Protein AF-A0A8F1MA52-F1 (afdb_monomer_lite)

Radius of gyration: 16.8 Å; chains: 1; bounding box: 42×36×55 Å

Structure (mmCIF, N/CA/C/O backbone):
data_AF-A0A8F1MA52-F1
#
_entry.id   AF-A0A8F1MA52-F1
#
loop_
_atom_site.group_PDB
_atom_site.id
_atom_site.type_symbol
_atom_site.label_atom_id
_atom_site.label_alt_id
_atom_site.label_comp_id
_atom_site.label_asym_id
_atom_site.label_entity_id
_atom_site.label_seq_id
_atom_site.pdbx_PDB_ins_code
_atom_site.Cartn_x
_atom_site.Cartn_y
_atom_site.Cartn_z
_atom_site.occupancy
_atom_site.B_iso_or_equiv
_atom_site.auth_seq_id
_atom_site.auth_comp_id
_atom_site.auth_asym_id
_atom_site.auth_atom_id
_atom_site.pdbx_PDB_model_num
ATOM 1 N N . MET A 1 1 ? -10.846 17.849 27.309 1.00 40.59 1 MET A N 1
ATOM 2 C CA . MET A 1 1 ? -10.541 17.472 25.912 1.00 40.59 1 MET A CA 1
ATOM 3 C C . MET A 1 1 ? -9.053 17.179 25.695 1.00 40.59 1 MET A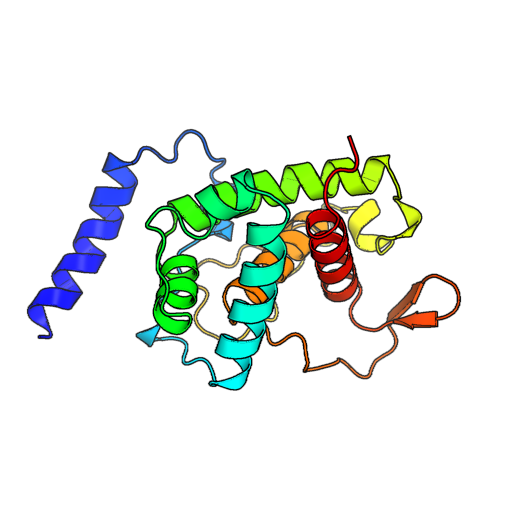 C 1
ATOM 5 O O . MET A 1 1 ? -8.747 16.045 25.373 1.00 40.59 1 MET A O 1
ATOM 9 N N . LYS A 1 2 ? -8.113 18.089 26.017 1.00 30.27 2 LYS A N 1
ATOM 10 C CA . LYS A 1 2 ? -6.650 17.815 25.962 1.00 30.27 2 LYS A CA 1
ATOM 11 C C . LYS A 1 2 ? -6.154 16.627 26.818 1.00 30.27 2 LYS A C 1
ATOM 13 O O . LYS A 1 2 ? -5.196 15.970 26.439 1.00 30.27 2 LYS A O 1
ATOM 18 N N . LEU A 1 3 ? -6.819 16.324 27.939 1.00 27.45 3 LEU A N 1
ATOM 19 C CA . LEU A 1 3 ? -6.482 15.183 28.813 1.00 27.45 3 LEU A CA 1
ATOM 20 C C . LEU A 1 3 ? -6.916 13.806 28.267 1.00 27.45 3 LEU A C 1
ATOM 22 O O . LEU A 1 3 ? -6.363 12.799 28.690 1.00 27.45 3 LEU A O 1
ATOM 26 N N . LEU A 1 4 ? -7.874 13.749 27.333 1.00 37.22 4 LEU A N 1
ATOM 27 C CA . LEU A 1 4 ? -8.295 12.492 26.691 1.00 37.22 4 LEU A CA 1
ATOM 28 C C . LEU A 1 4 ? -7.322 12.071 25.576 1.00 37.22 4 LEU A C 1
ATOM 30 O O . LEU A 1 4 ? -7.078 10.886 25.395 1.00 37.22 4 LEU A O 1
ATOM 34 N N . ILE A 1 5 ? -6.708 13.044 24.895 1.00 39.84 5 ILE A N 1
ATOM 35 C CA . ILE A 1 5 ? -5.794 12.832 23.760 1.00 39.84 5 ILE A CA 1
ATOM 36 C C . ILE A 1 5 ? -4.408 12.363 24.235 1.00 39.84 5 ILE A C 1
ATOM 38 O O . ILE A 1 5 ? -3.855 11.415 23.685 1.00 39.84 5 ILE A O 1
ATOM 42 N N . ALA A 1 6 ? -3.878 12.942 25.320 1.00 38.31 6 ALA A N 1
ATOM 43 C CA . ALA A 1 6 ? -2.610 12.497 25.914 1.00 38.31 6 ALA A CA 1
ATOM 44 C C . ALA A 1 6 ? -2.664 11.036 26.406 1.00 38.31 6 ALA A C 1
ATOM 46 O O . ALA A 1 6 ? -1.675 10.310 26.321 1.00 38.31 6 ALA A O 1
ATOM 47 N N . ASN A 1 7 ? -3.840 10.584 26.858 1.00 43.12 7 ASN A N 1
ATOM 48 C CA . ASN A 1 7 ? -4.045 9.208 27.301 1.00 43.12 7 ASN A CA 1
ATOM 49 C C . ASN A 1 7 ? -4.134 8.196 26.149 1.00 43.12 7 ASN A C 1
ATOM 51 O O . ASN A 1 7 ? -3.854 7.033 26.416 1.00 43.12 7 ASN A O 1
ATOM 55 N N . ARG A 1 8 ? -4.464 8.604 24.907 1.00 42.69 8 ARG A N 1
ATOM 56 C CA . ARG A 1 8 ? -4.582 7.717 23.723 1.00 42.69 8 ARG A CA 1
ATOM 57 C C . ARG A 1 8 ? -3.220 7.375 23.088 1.00 42.69 8 ARG A C 1
ATOM 59 O O . ARG A 1 8 ? -3.030 6.288 22.563 1.00 42.69 8 ARG A O 1
ATOM 66 N N . TRP A 1 9 ? -2.238 8.273 23.207 1.00 45.03 9 TRP A N 1
ATOM 67 C CA . TRP A 1 9 ? -0.869 8.051 22.712 1.00 45.03 9 TRP A CA 1
ATOM 68 C C . TRP A 1 9 ? 0.042 7.369 23.741 1.00 45.03 9 TRP A C 1
ATOM 70 O O . TRP A 1 9 ? 0.833 6.505 23.375 1.00 45.03 9 TRP A O 1
ATOM 80 N N . ALA A 1 10 ? -0.130 7.656 25.039 1.00 46.75 10 ALA A N 1
ATOM 81 C CA . ALA A 1 10 ? 0.499 6.871 26.108 1.00 46.75 10 ALA A CA 1
ATOM 82 C C . ALA A 1 10 ? -0.013 5.415 26.138 1.00 46.75 10 ALA A C 1
ATOM 84 O O . ALA A 1 10 ? 0.707 4.508 26.551 1.00 46.75 10 ALA A O 1
ATOM 85 N N . THR A 1 11 ? -1.235 5.176 25.644 1.00 51.81 11 THR A N 1
ATOM 86 C CA . THR A 1 11 ? -1.744 3.823 25.391 1.00 51.81 11 THR A CA 1
ATOM 87 C C . THR A 1 11 ? -1.222 3.220 24.100 1.00 51.81 11 THR A C 1
ATOM 89 O O . THR A 1 11 ? -1.294 2.013 23.999 1.00 51.81 11 THR A O 1
ATOM 92 N N . LEU A 1 12 ? -0.641 3.960 23.152 1.00 47.47 12 LEU A N 1
ATOM 93 C CA . LEU A 1 12 ? -0.164 3.380 21.893 1.00 47.47 12 LEU A CA 1
ATOM 94 C C . LEU A 1 12 ? 1.148 2.598 22.082 1.00 47.47 12 LEU A C 1
ATOM 96 O O . LEU A 1 12 ? 1.271 1.496 21.565 1.00 47.47 12 LEU A O 1
ATOM 100 N N . GLU A 1 13 ? 2.085 3.083 22.906 1.00 50.62 13 GL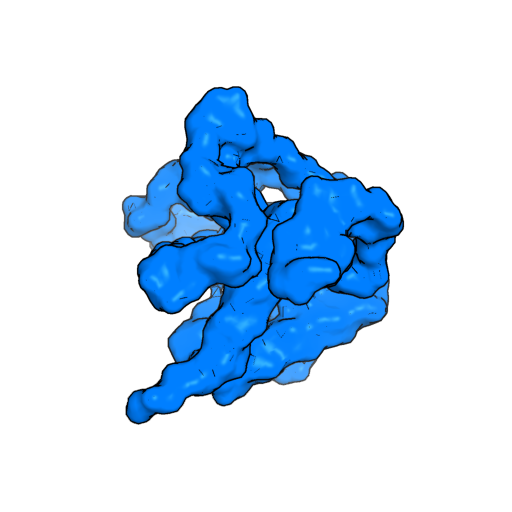U A N 1
ATOM 101 C CA . GLU A 1 13 ? 3.277 2.308 23.314 1.00 50.62 13 GLU A CA 1
ATOM 102 C C . GLU A 1 13 ? 2.915 1.080 24.170 1.00 50.62 13 GLU A C 1
ATOM 104 O O . GLU A 1 13 ? 3.545 0.024 24.073 1.00 50.62 13 GLU A O 1
ATOM 109 N N . GLN A 1 14 ? 1.889 1.210 25.016 1.00 47.75 14 GLN A N 1
ATOM 110 C CA . GLN A 1 14 ? 1.365 0.129 25.850 1.00 47.75 14 GLN A CA 1
ATOM 111 C C . GLN A 1 14 ? 0.584 -0.899 24.999 1.00 47.75 14 GLN A C 1
ATOM 113 O O . GLN A 1 14 ? 0.795 -2.097 25.134 1.00 47.75 14 GLN A O 1
ATOM 118 N N . TRP A 1 15 ? -0.214 -0.441 24.035 1.00 54.69 15 TRP A N 1
ATOM 119 C CA . TRP A 1 15 ? -0.964 -1.240 23.063 1.00 54.69 15 TRP A CA 1
ATOM 120 C C . TRP A 1 15 ? -0.026 -1.945 22.083 1.00 54.69 15 TRP A C 1
ATOM 122 O O . TRP A 1 15 ? -0.228 -3.115 21.790 1.00 54.69 15 TRP A O 1
ATOM 132 N N . GLN A 1 16 ? 1.058 -1.301 21.639 1.00 53.53 16 GLN A N 1
ATOM 133 C CA . GLN A 1 16 ? 2.119 -1.937 20.847 1.00 53.53 16 GLN A CA 1
ATOM 134 C C . GLN A 1 16 ? 2.833 -3.055 21.622 1.00 53.53 16 GLN A C 1
ATOM 136 O O . GLN A 1 16 ? 3.257 -4.042 21.019 1.00 53.53 16 GLN A O 1
ATOM 141 N N . LYS A 1 17 ? 2.954 -2.924 22.953 1.00 52.56 17 LYS A N 1
ATOM 142 C CA . LYS A 1 17 ? 3.431 -4.000 23.840 1.00 52.56 17 LYS A CA 1
ATOM 143 C C . LYS A 1 17 ? 2.387 -5.104 24.048 1.00 52.56 17 LYS A C 1
ATOM 145 O O . LYS A 1 17 ? 2.779 -6.254 24.219 1.00 52.56 17 LYS A O 1
ATOM 150 N N . GLU A 1 18 ? 1.098 -4.768 24.045 1.00 51.31 18 GLU A N 1
ATOM 151 C CA . GLU A 1 18 ? -0.021 -5.683 24.329 1.00 51.31 18 GLU A CA 1
ATOM 152 C C . GLU A 1 18 ? -0.544 -6.439 23.089 1.00 51.31 18 GLU A C 1
ATOM 154 O O . GLU A 1 18 ? -1.030 -7.556 23.235 1.00 51.31 18 GLU A O 1
ATOM 159 N N . ASN A 1 19 ? -0.386 -5.897 21.874 1.00 56.81 19 ASN A N 1
ATOM 160 C CA . ASN A 1 19 ? -0.849 -6.496 20.605 1.00 56.81 19 ASN A CA 1
ATOM 161 C C . ASN A 1 19 ? 0.245 -7.266 19.849 1.00 56.81 19 ASN A C 1
ATOM 163 O O . ASN A 1 19 ? 0.077 -7.593 18.679 1.00 56.81 19 ASN A O 1
ATOM 167 N N . ASP A 1 20 ? 1.368 -7.523 20.522 1.00 56.94 20 ASP A N 1
ATOM 168 C CA . ASP A 1 20 ? 2.492 -8.357 20.095 1.00 56.94 20 ASP A CA 1
ATOM 169 C C . ASP A 1 20 ? 2.767 -8.366 18.578 1.00 56.94 20 ASP A C 1
ATOM 171 O O . ASP A 1 20 ? 2.655 -9.392 17.912 1.00 56.94 20 ASP A O 1
ATOM 175 N N . LEU A 1 21 ? 3.224 -7.233 18.027 1.00 66.12 21 LEU A N 1
ATOM 176 C CA . LEU A 1 21 ? 3.666 -7.131 16.625 1.00 66.12 21 LEU A CA 1
ATOM 177 C C . LEU A 1 21 ? 4.928 -7.977 16.315 1.00 66.12 21 LEU A C 1
ATOM 179 O O . LEU A 1 21 ? 5.606 -7.728 15.320 1.00 66.12 21 LEU A O 1
ATOM 183 N N . LYS A 1 22 ? 5.297 -8.944 17.167 1.00 65.31 22 LYS A N 1
ATOM 184 C CA . LYS A 1 22 ? 6.411 -9.881 16.951 1.00 65.31 22 LYS A CA 1
ATOM 185 C C . LYS A 1 22 ? 6.249 -10.714 15.685 1.00 65.31 22 LYS A C 1
ATOM 187 O O . LYS A 1 22 ? 7.261 -11.196 15.183 1.00 65.31 22 LYS A O 1
ATOM 192 N N . GLU A 1 23 ? 5.024 -10.882 15.183 1.00 73.38 23 GLU A N 1
ATOM 193 C CA . GLU A 1 23 ? 4.795 -11.538 13.892 1.00 73.38 23 GLU A CA 1
ATOM 194 C C . GLU A 1 23 ? 5.371 -10.726 12.720 1.00 73.38 23 GLU A C 1
ATOM 196 O O . GLU A 1 23 ? 5.891 -11.309 11.772 1.00 73.38 23 GLU A O 1
ATOM 201 N N . PHE A 1 24 ? 5.405 -9.393 12.836 1.00 80.19 24 PHE A N 1
ATOM 202 C CA . PHE A 1 24 ? 5.927 -8.503 11.804 1.00 80.19 24 PHE A CA 1
ATOM 203 C C . PHE A 1 24 ? 7.419 -8.225 11.986 1.00 80.19 24 PHE A C 1
ATOM 205 O O . PHE A 1 24 ? 7.919 -7.914 13.079 1.00 80.19 24 PHE A O 1
ATOM 212 N N . SER A 1 25 ? 8.143 -8.215 10.866 1.00 85.44 25 SER A N 1
ATOM 213 C CA . SER A 1 25 ? 9.544 -7.796 10.864 1.00 85.44 25 SER A CA 1
ATOM 214 C C . SER A 1 25 ? 9.698 -6.384 11.453 1.00 85.44 25 SER A C 1
ATOM 216 O O . SER A 1 25 ? 8.836 -5.521 11.282 1.00 85.44 25 SER A O 1
ATOM 218 N N . GLU A 1 26 ? 10.815 -6.110 12.138 1.00 84.06 26 GLU A N 1
ATOM 219 C CA . GLU A 1 26 ? 11.113 -4.754 12.640 1.00 84.06 26 GLU A CA 1
ATOM 220 C C . GLU A 1 26 ? 11.050 -3.709 11.519 1.00 84.06 26 GLU A C 1
ATOM 222 O O . GLU A 1 26 ? 10.590 -2.588 11.720 1.00 84.06 26 GLU A O 1
ATOM 227 N N . ARG A 1 27 ? 11.452 -4.114 10.314 1.00 85.69 27 ARG A N 1
ATOM 228 C CA . ARG A 1 27 ? 11.403 -3.282 9.120 1.00 85.69 27 ARG A CA 1
ATOM 229 C C . ARG A 1 27 ? 9.973 -2.919 8.724 1.00 85.69 27 ARG A C 1
ATOM 231 O O . ARG A 1 27 ? 9.713 -1.749 8.476 1.00 85.69 27 ARG A O 1
ATOM 238 N N . THR A 1 28 ? 9.054 -3.885 8.707 1.00 86.38 28 THR A N 1
ATOM 239 C CA . THR A 1 28 ? 7.628 -3.642 8.425 1.00 86.38 28 THR A CA 1
ATOM 240 C C . THR A 1 28 ? 7.041 -2.673 9.444 1.00 86.38 28 THR A C 1
ATOM 242 O O . THR A 1 28 ? 6.441 -1.676 9.056 1.00 86.38 28 THR A O 1
ATOM 245 N N . ARG A 1 29 ? 7.303 -2.912 10.735 1.00 85.50 29 ARG A N 1
ATOM 246 C CA . ARG A 1 29 ? 6.833 -2.053 11.833 1.00 85.50 29 ARG A CA 1
ATOM 247 C C . ARG A 1 29 ? 7.310 -0.608 11.682 1.00 85.50 29 ARG A C 1
ATOM 249 O O . ARG A 1 29 ? 6.527 0.316 11.826 1.00 85.50 29 ARG A O 1
ATOM 256 N N . LYS A 1 30 ? 8.580 -0.398 11.329 1.00 83.25 30 LYS A N 1
ATOM 257 C CA . LYS A 1 30 ? 9.115 0.953 11.089 1.00 83.25 30 LYS A CA 1
ATOM 258 C C . LYS A 1 30 ? 8.532 1.620 9.847 1.00 83.25 30 LYS A C 1
ATOM 260 O O . LYS A 1 30 ? 8.265 2.814 9.858 1.00 83.25 30 LYS A O 1
ATOM 265 N N . LEU A 1 31 ? 8.342 0.868 8.762 1.00 85.44 31 LEU A N 1
ATOM 266 C CA . LEU A 1 31 ? 7.754 1.416 7.536 1.00 85.44 31 LEU A CA 1
ATOM 267 C C . LEU A 1 31 ? 6.288 1.818 7.732 1.00 85.44 31 LEU A C 1
ATOM 269 O O . LEU A 1 31 ? 5.834 2.753 7.077 1.00 85.44 31 LEU A O 1
ATOM 273 N N . MET A 1 32 ? 5.570 1.111 8.606 1.00 88.38 32 MET A N 1
ATOM 274 C CA . MET A 1 32 ? 4.133 1.256 8.836 1.00 88.38 32 MET A CA 1
ATOM 275 C C . MET A 1 32 ? 3.784 2.029 10.108 1.00 88.38 32 MET A C 1
ATOM 277 O O . MET A 1 32 ? 2.638 1.947 10.553 1.00 88.38 32 MET A O 1
ATOM 281 N N . GLU A 1 33 ? 4.726 2.807 10.654 1.00 84.06 33 GLU A N 1
ATOM 282 C CA . GLU A 1 33 ? 4.449 3.687 11.790 1.00 84.06 33 GLU A CA 1
ATOM 283 C C . GLU A 1 33 ? 3.159 4.496 11.549 1.00 84.06 33 GLU A C 1
ATOM 285 O O . GLU A 1 33 ? 2.898 4.952 10.423 1.00 84.06 33 GLU A O 1
ATOM 290 N N . PRO A 1 34 ? 2.313 4.630 12.584 1.00 78.56 34 PRO A N 1
ATOM 291 C CA . PRO A 1 34 ? 1.039 5.309 12.452 1.00 78.56 34 PRO A CA 1
ATOM 292 C C . PRO A 1 34 ? 1.258 6.785 12.132 1.00 78.56 34 PRO A C 1
ATOM 294 O O . PRO A 1 34 ? 2.182 7.436 12.628 1.00 78.56 34 PRO A O 1
ATOM 297 N N . ILE A 1 35 ? 0.373 7.322 11.304 1.00 78.88 35 ILE A N 1
ATOM 298 C CA . ILE A 1 35 ? 0.347 8.737 10.961 1.00 78.88 35 ILE A CA 1
ATOM 299 C C . ILE A 1 35 ? -0.619 9.395 11.930 1.00 78.88 35 ILE A C 1
ATOM 301 O O . ILE A 1 35 ? -1.748 8.941 12.060 1.00 78.88 35 ILE A O 1
ATOM 305 N N . ASN A 1 36 ? -0.200 10.478 12.581 1.00 73.06 36 ASN A N 1
ATOM 306 C CA . ASN A 1 36 ? -1.120 11.286 13.372 1.00 73.06 36 ASN A CA 1
ATOM 307 C C . ASN A 1 36 ? -1.971 12.163 12.428 1.00 73.06 36 ASN A C 1
ATOM 309 O O . ASN A 1 36 ? -1.405 13.080 11.815 1.00 73.06 36 ASN A O 1
ATOM 313 N N . PRO A 1 37 ? -3.295 11.934 12.311 1.00 68.06 37 PRO A N 1
ATOM 314 C CA . PRO A 1 37 ? -4.162 12.700 11.420 1.00 68.06 37 PRO A CA 1
ATOM 315 C C . PRO A 1 37 ? -4.195 14.190 11.745 1.00 68.06 37 PRO A C 1
ATOM 317 O O . PRO A 1 37 ? -4.283 15.007 10.834 1.00 68.06 37 PRO A O 1
ATOM 320 N N . GLU A 1 38 ? -4.028 14.556 13.020 1.00 69.38 38 GLU A N 1
ATOM 321 C CA . GLU A 1 38 ? -4.005 15.952 13.470 1.00 69.38 38 GLU A CA 1
ATOM 322 C C . GLU A 1 38 ? -2.756 16.712 12.994 1.00 69.38 38 GLU A C 1
ATOM 324 O O . GLU A 1 38 ? -2.759 17.940 12.934 1.00 69.38 38 GLU A O 1
ATOM 329 N N . LEU A 1 39 ? -1.668 16.002 12.672 1.00 68.00 39 LEU A N 1
ATOM 330 C CA . LEU A 1 39 ? -0.423 16.609 12.185 1.00 68.00 39 LEU A CA 1
ATOM 331 C C . LEU A 1 39 ? -0.354 16.681 10.659 1.00 68.00 39 LEU A C 1
ATOM 333 O O . LEU A 1 39 ? 0.525 17.353 10.116 1.00 68.00 39 LEU A O 1
ATOM 337 N N . VAL A 1 40 ? -1.257 15.984 9.970 1.00 73.88 40 VAL A N 1
ATOM 338 C CA . VAL A 1 40 ? -1.278 15.881 8.512 1.00 73.88 40 VAL A CA 1
ATOM 339 C C . VAL A 1 40 ? -2.712 16.064 8.035 1.00 73.88 40 VAL A C 1
ATOM 341 O O . VAL A 1 40 ? -3.457 15.102 7.867 1.00 73.88 40 VAL A O 1
ATOM 344 N N . GLU A 1 41 ? -3.103 17.311 7.796 1.00 76.88 41 GLU A N 1
ATOM 345 C CA . GLU A 1 41 ? -4.421 17.609 7.237 1.00 76.88 41 GLU A CA 1
ATOM 346 C C . GLU A 1 41 ? -4.528 17.095 5.793 1.00 76.88 41 GLU A C 1
ATOM 348 O O . GLU A 1 41 ? -3.673 17.372 4.941 1.00 76.88 41 GLU A O 1
ATOM 353 N N . LEU A 1 42 ? -5.601 16.353 5.513 1.00 81.00 42 LEU A N 1
ATOM 354 C CA . LEU A 1 42 ? -5.959 15.913 4.169 1.00 81.00 42 LEU A CA 1
ATOM 355 C C . LEU A 1 42 ? -7.030 16.841 3.595 1.00 81.00 42 LEU A C 1
ATOM 357 O O . LEU A 1 42 ? -7.955 17.251 4.289 1.00 81.00 42 LEU A O 1
ATOM 361 N N . SER A 1 43 ? -6.923 17.165 2.306 1.00 84.75 43 SER A N 1
ATOM 362 C CA . SER A 1 43 ? -8.022 17.826 1.595 1.00 84.75 43 SER A CA 1
ATOM 363 C C . SER A 1 43 ? -9.190 16.861 1.395 1.00 84.75 43 SER A C 1
ATOM 365 O O . SER A 1 43 ? -8.948 15.671 1.192 1.00 84.75 43 SER A O 1
ATOM 367 N N . GLU A 1 44 ? -10.417 17.378 1.306 1.00 87.38 44 GLU A N 1
ATOM 368 C CA . GLU A 1 44 ? -11.624 16.594 0.985 1.00 87.38 44 GLU A CA 1
ATOM 369 C C . GLU A 1 44 ? -11.423 15.694 -0.245 1.00 87.38 44 GLU A C 1
ATOM 371 O O . GLU A 1 44 ? -11.671 14.496 -0.177 1.00 87.38 44 GLU A O 1
ATOM 376 N N . ASN A 1 45 ? -10.828 16.222 -1.322 1.00 85.75 45 ASN A N 1
ATOM 377 C CA . ASN A 1 45 ? -10.531 15.441 -2.531 1.00 85.75 45 ASN A CA 1
ATOM 378 C C . ASN A 1 45 ? -9.601 14.239 -2.275 1.00 85.75 45 ASN A C 1
ATOM 380 O O . ASN A 1 45 ? -9.707 13.218 -2.947 1.00 85.75 45 ASN A O 1
ATOM 384 N N . SER A 1 46 ? -8.660 14.354 -1.331 1.00 85.12 46 SER A N 1
ATOM 385 C CA . SER A 1 46 ? -7.778 13.235 -0.971 1.00 85.12 46 SER A CA 1
ATOM 386 C C . SER A 1 46 ? -8.548 12.154 -0.219 1.00 85.12 46 SER A C 1
ATOM 388 O O . SER A 1 46 ? -8.332 10.976 -0.485 1.00 85.12 46 SER A O 1
ATOM 390 N N . ILE A 1 47 ? -9.445 12.553 0.688 1.00 88.44 47 ILE A N 1
ATOM 391 C CA . ILE A 1 47 ? -10.304 11.637 1.449 1.00 88.44 47 ILE A CA 1
ATOM 392 C C . ILE A 1 47 ? -11.264 10.917 0.499 1.00 88.44 47 ILE A C 1
ATOM 394 O O . ILE A 1 47 ? -11.362 9.695 0.542 1.00 88.44 47 ILE A O 1
ATOM 398 N N . GLU A 1 48 ? -11.913 11.650 -0.408 1.00 88.94 48 GLU A N 1
ATOM 399 C CA . GLU A 1 48 ? -12.819 11.078 -1.408 1.00 88.94 48 GLU A CA 1
ATOM 400 C C . GLU A 1 48 ? -12.084 10.102 -2.334 1.00 88.94 48 GLU A C 1
ATOM 402 O O . GLU A 1 48 ? -12.539 8.977 -2.549 1.00 88.94 48 GLU A O 1
ATOM 407 N N . SER A 1 49 ? -10.903 10.486 -2.828 1.00 87.56 49 SER A N 1
ATOM 408 C CA . SER A 1 49 ? -10.085 9.608 -3.664 1.00 87.56 49 SER A CA 1
ATOM 409 C C . SER A 1 49 ? -9.659 8.338 -2.923 1.00 87.56 49 SER A C 1
ATOM 411 O O . SER A 1 49 ? -9.714 7.255 -3.509 1.00 87.56 49 SER A O 1
ATOM 413 N N . ALA A 1 50 ? -9.234 8.454 -1.665 1.00 89.75 50 ALA A N 1
ATOM 414 C CA . ALA A 1 50 ? -8.825 7.322 -0.840 1.00 89.75 50 ALA A CA 1
ATOM 415 C C . ALA A 1 50 ? -10.004 6.385 -0.550 1.00 89.75 50 ALA A C 1
ATOM 417 O O . ALA A 1 50 ? -9.909 5.176 -0.766 1.00 89.75 50 ALA A O 1
ATOM 418 N N . GLY A 1 51 ? -11.147 6.957 -0.166 1.00 89.06 51 GLY A N 1
ATOM 419 C CA . GLY A 1 51 ? -12.399 6.237 0.037 1.00 89.06 51 GLY A CA 1
ATOM 420 C C . GLY A 1 51 ? -12.853 5.478 -1.204 1.00 89.06 51 GLY A C 1
ATOM 421 O O . GLY A 1 51 ? -13.231 4.313 -1.106 1.00 89.06 51 GLY A O 1
ATOM 422 N N . GLY A 1 52 ? -12.744 6.095 -2.385 1.00 88.56 52 GLY A N 1
ATOM 423 C CA . GLY A 1 52 ? -13.034 5.442 -3.661 1.00 88.56 52 GLY A CA 1
ATOM 424 C C . GLY A 1 52 ? -12.132 4.234 -3.929 1.00 88.56 52 GLY A C 1
ATOM 425 O O . GLY A 1 52 ? -12.625 3.168 -4.297 1.00 88.56 52 GLY A O 1
ATOM 426 N N . VAL A 1 53 ? -10.820 4.370 -3.694 1.00 88.50 53 VAL A N 1
ATOM 427 C CA . VAL A 1 53 ? -9.856 3.266 -3.836 1.00 88.50 53 VAL A CA 1
ATOM 428 C C . VAL A 1 53 ? -10.194 2.133 -2.866 1.00 88.50 53 VAL A C 1
ATOM 430 O O . VAL A 1 53 ? -10.390 0.998 -3.297 1.00 88.50 53 VAL A O 1
ATOM 433 N N . VAL A 1 54 ? -10.316 2.426 -1.570 1.00 88.69 54 VAL A N 1
ATOM 434 C CA . VAL A 1 54 ? -10.604 1.414 -0.542 1.00 88.69 54 VAL A CA 1
ATOM 435 C C . VAL A 1 54 ? -11.953 0.738 -0.788 1.00 88.69 54 VAL A C 1
ATOM 437 O O . VAL A 1 54 ? -12.043 -0.486 -0.699 1.00 88.69 54 VAL A O 1
ATOM 440 N N . GLY A 1 55 ? -12.988 1.496 -1.154 1.00 86.62 55 GLY A N 1
ATOM 441 C CA . GLY A 1 55 ? -14.327 0.970 -1.422 1.00 86.62 55 GLY A CA 1
ATOM 442 C C . GLY A 1 55 ? -14.362 -0.016 -2.591 1.00 86.62 55 GLY A C 1
ATOM 443 O O . GLY A 1 55 ? -14.954 -1.089 -2.471 1.00 86.62 55 GLY A O 1
ATOM 444 N N . ILE A 1 56 ? -13.683 0.300 -3.701 1.00 86.19 56 ILE A N 1
ATOM 445 C CA . ILE A 1 56 ? -13.574 -0.611 -4.854 1.00 86.19 56 ILE A CA 1
ATOM 446 C C . ILE A 1 56 ? -12.826 -1.887 -4.459 1.00 86.19 56 ILE A C 1
ATOM 448 O O . ILE A 1 56 ? -13.288 -2.990 -4.746 1.00 86.19 56 ILE A O 1
ATOM 452 N N . LEU A 1 57 ? -11.679 -1.743 -3.793 1.00 87.50 57 LEU A N 1
ATOM 453 C CA . LEU A 1 57 ? -10.819 -2.877 -3.466 1.00 87.50 57 LEU A CA 1
ATOM 454 C C . LEU A 1 57 ? -11.473 -3.825 -2.455 1.00 87.50 57 LEU A C 1
ATOM 456 O O . LEU A 1 57 ? -11.526 -5.028 -2.689 1.00 87.50 57 LEU A O 1
ATOM 460 N N . SER A 1 58 ? -12.025 -3.287 -1.367 1.00 84.44 58 SER A N 1
ATOM 461 C CA . SER A 1 58 ? -12.686 -4.076 -0.316 1.00 84.44 58 SER A CA 1
ATOM 462 C C . SER A 1 58 ? -13.964 -4.774 -0.788 1.00 84.44 58 SER A C 1
ATOM 464 O O . SER A 1 58 ? -14.315 -5.830 -0.267 1.00 84.44 58 SER A O 1
ATOM 466 N N . SER A 1 59 ? -14.647 -4.227 -1.798 1.00 85.88 59 SER A N 1
ATOM 467 C CA . SER A 1 59 ? -15.804 -4.885 -2.418 1.00 85.88 59 SER A CA 1
ATOM 468 C C . SER A 1 59 ? -15.407 -6.087 -3.283 1.00 85.88 59 SER A C 1
ATOM 470 O O . SER A 1 59 ? -16.211 -7.003 -3.463 1.00 85.88 59 SER A O 1
ATOM 472 N N . ASN A 1 60 ? -14.185 -6.085 -3.828 1.00 86.06 60 ASN A N 1
ATOM 473 C CA . ASN A 1 60 ? -13.698 -7.122 -4.738 1.00 86.06 60 ASN A CA 1
ATOM 474 C C . ASN A 1 60 ? -12.848 -8.192 -4.035 1.00 86.06 60 ASN A C 1
ATOM 476 O O . ASN A 1 60 ? -12.861 -9.338 -4.483 1.00 86.06 60 ASN A O 1
ATOM 480 N N . ASP A 1 61 ? -12.179 -7.850 -2.929 1.00 85.50 61 ASP A N 1
ATOM 481 C CA . ASP A 1 61 ? -11.440 -8.783 -2.073 1.00 85.50 61 ASP A CA 1
ATOM 482 C C . ASP A 1 61 ? -11.948 -8.702 -0.612 1.00 85.50 61 ASP A C 1
ATOM 484 O O . ASP A 1 61 ? -11.633 -7.746 0.109 1.00 85.50 61 ASP A O 1
ATOM 488 N N . PRO A 1 62 ? -12.699 -9.719 -0.138 1.00 85.12 62 PRO A N 1
ATOM 489 C CA . PRO A 1 62 ? -13.207 -9.766 1.232 1.00 85.12 62 PRO A CA 1
ATOM 490 C C . PRO A 1 62 ? -12.116 -9.727 2.308 1.00 85.12 62 PRO A C 1
ATOM 492 O O . PRO A 1 62 ? -12.307 -9.084 3.339 1.00 85.12 62 PRO A O 1
ATOM 495 N N . LYS A 1 63 ? -10.965 -10.375 2.076 1.00 86.06 63 LYS A N 1
ATOM 496 C CA . LYS A 1 63 ? -9.847 -10.397 3.032 1.00 86.06 63 LYS A CA 1
ATOM 497 C C . LYS A 1 63 ? -9.256 -9.003 3.179 1.00 86.06 63 LYS A C 1
ATOM 499 O O . LYS A 1 63 ? -8.928 -8.584 4.287 1.00 86.06 63 LYS A O 1
ATOM 504 N N . LEU A 1 64 ? -9.142 -8.268 2.076 1.00 88.88 64 LEU A N 1
ATOM 505 C CA . LEU A 1 64 ? -8.728 -6.874 2.135 1.00 88.88 64 LEU A CA 1
ATOM 506 C C . LEU A 1 64 ? -9.754 -6.021 2.885 1.00 88.88 64 LEU A C 1
ATOM 508 O O . LEU A 1 64 ? -9.352 -5.208 3.710 1.00 88.88 64 LEU A O 1
ATOM 512 N N . GLY A 1 65 ? -11.052 -6.233 2.650 1.00 86.50 65 GLY A N 1
ATOM 513 C CA . GLY A 1 65 ? -12.126 -5.573 3.397 1.00 86.50 65 GLY A CA 1
ATOM 514 C C . GLY A 1 65 ? -12.015 -5.767 4.913 1.00 86.50 65 GLY A C 1
ATOM 515 O O . GLY A 1 65 ? -12.121 -4.799 5.663 1.00 86.50 65 GLY A O 1
ATOM 516 N N . GLU A 1 66 ? -11.721 -6.991 5.359 1.00 86.75 66 GLU A N 1
ATOM 517 C CA . GLU A 1 66 ? -11.479 -7.305 6.774 1.00 86.75 66 GLU A CA 1
ATOM 518 C C . GLU A 1 66 ? -10.234 -6.608 7.340 1.00 86.75 66 GLU A C 1
ATOM 520 O O . GLU A 1 66 ? -10.231 -6.224 8.507 1.00 86.75 66 GLU A O 1
ATOM 525 N N . ILE A 1 67 ? -9.185 -6.427 6.531 1.00 87.31 67 ILE A N 1
ATOM 526 C CA . ILE A 1 67 ? -7.964 -5.726 6.950 1.00 87.31 67 ILE A CA 1
ATOM 527 C C . ILE A 1 67 ? -8.213 -4.222 7.069 1.00 87.31 67 ILE A C 1
ATOM 529 O O . ILE A 1 67 ? -7.851 -3.633 8.079 1.00 87.31 67 ILE A O 1
ATOM 533 N N . VAL A 1 68 ? -8.785 -3.593 6.039 1.00 86.25 68 VAL A N 1
ATOM 534 C CA . VAL A 1 68 ? -8.873 -2.122 5.933 1.00 86.25 68 VAL A CA 1
ATOM 535 C C . VAL A 1 68 ? -10.029 -1.527 6.724 1.00 86.25 68 VAL A C 1
ATOM 537 O O . VAL A 1 68 ? -9.996 -0.346 7.052 1.00 86.25 68 VAL A O 1
ATOM 540 N N . ASN A 1 69 ? -11.063 -2.321 7.001 1.00 84.12 69 ASN A N 1
ATOM 541 C CA . ASN A 1 69 ? -12.240 -1.869 7.727 1.00 84.12 69 ASN A CA 1
ATOM 542 C C . ASN A 1 69 ? -12.798 -2.974 8.648 1.00 84.12 69 ASN A C 1
ATOM 544 O O . ASN A 1 69 ? -13.942 -3.414 8.474 1.00 84.12 69 ASN A O 1
ATOM 548 N N . PRO A 1 70 ? -12.011 -3.436 9.640 1.00 78.50 70 PRO A N 1
ATOM 549 C CA . PRO A 1 70 ? -12.410 -4.531 10.527 1.00 78.50 70 PRO A CA 1
ATOM 550 C C . PRO A 1 70 ? -13.683 -4.214 11.326 1.00 78.50 70 PRO A C 1
ATOM 552 O O . PRO A 1 70 ? -14.462 -5.114 11.641 1.00 78.50 70 PRO A O 1
ATOM 555 N N . GLU A 1 71 ? -13.927 -2.935 11.618 1.00 80.12 71 GLU A N 1
ATOM 556 C CA . GLU A 1 71 ? -15.071 -2.460 12.404 1.00 80.12 71 GLU A CA 1
ATOM 557 C C . GLU A 1 71 ? -16.307 -2.113 11.554 1.00 80.12 71 GLU A C 1
ATOM 559 O O . GLU A 1 71 ? -17.353 -1.773 12.104 1.00 80.12 71 GLU A O 1
ATOM 564 N N . ARG A 1 72 ? -16.230 -2.256 10.220 1.00 82.19 72 ARG A N 1
ATOM 565 C CA . ARG A 1 72 ? -17.322 -1.954 9.268 1.00 82.19 72 ARG A CA 1
ATOM 566 C C . ARG A 1 72 ? -17.840 -0.519 9.378 1.00 82.19 72 ARG A C 1
ATOM 568 O O . ARG A 1 72 ? -19.043 -0.262 9.399 1.00 82.19 72 ARG A O 1
ATOM 575 N N . ILE A 1 73 ? -16.906 0.412 9.426 1.00 83.31 73 ILE A N 1
ATOM 576 C CA . ILE A 1 73 ? -17.133 1.851 9.454 1.00 83.31 73 ILE A CA 1
ATOM 577 C C . ILE A 1 73 ? -17.706 2.293 8.112 1.00 83.31 73 ILE A C 1
ATOM 579 O O . ILE A 1 73 ? -17.206 1.903 7.056 1.00 83.31 73 ILE A O 1
ATOM 583 N N . PHE A 1 74 ? -18.768 3.093 8.159 1.00 84.31 74 PHE A N 1
ATOM 584 C CA . PHE A 1 74 ? -19.450 3.600 6.965 1.00 84.31 74 PHE A CA 1
ATOM 585 C C . PHE A 1 74 ? -19.055 5.038 6.618 1.00 84.31 74 PHE A C 1
ATOM 587 O O . PHE A 1 74 ? -19.218 5.449 5.469 1.00 84.31 74 PHE A O 1
ATOM 594 N N . ASP A 1 75 ? -18.543 5.803 7.586 1.00 90.00 75 ASP A N 1
ATOM 595 C CA . ASP A 1 75 ? -18.022 7.142 7.330 1.00 90.00 75 ASP A CA 1
ATOM 596 C C . ASP A 1 75 ? -16.647 7.053 6.654 1.00 90.00 75 ASP A C 1
ATOM 598 O O . ASP A 1 75 ? -15.728 6.391 7.136 1.00 90.00 75 ASP A O 1
ATOM 602 N N . THR A 1 76 ? -16.512 7.695 5.492 1.00 87.50 76 THR A N 1
ATOM 603 C CA . THR A 1 76 ? -15.288 7.601 4.681 1.00 87.50 76 THR A CA 1
ATOM 604 C C . THR A 1 76 ? -14.106 8.295 5.347 1.00 87.50 76 THR A C 1
ATOM 606 O O . THR A 1 76 ? -12.986 7.797 5.256 1.00 87.50 76 THR A O 1
ATOM 609 N N . THR A 1 77 ? -14.346 9.418 6.026 1.00 88.50 77 THR A N 1
ATOM 610 C CA . THR A 1 77 ? -13.297 10.155 6.737 1.00 88.50 77 THR A CA 1
ATOM 611 C C . THR 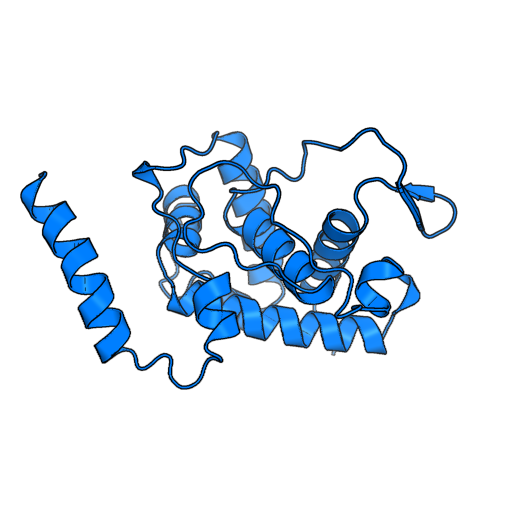A 1 77 ? -12.779 9.317 7.896 1.00 88.50 77 THR A C 1
ATOM 613 O O . THR A 1 77 ? -11.578 9.093 7.994 1.00 88.50 77 THR A O 1
ATOM 616 N N . GLU A 1 78 ? -13.683 8.770 8.709 1.00 87.44 78 GLU A N 1
ATOM 617 C CA . GLU A 1 78 ? -13.343 7.905 9.841 1.00 87.44 78 GLU A CA 1
ATOM 618 C C . GLU A 1 78 ? -12.606 6.635 9.393 1.00 87.44 78 GLU A C 1
ATOM 620 O O . GLU A 1 78 ? -11.614 6.244 10.005 1.00 87.44 78 GLU A O 1
ATOM 625 N N . MET A 1 79 ? -13.030 6.012 8.289 1.00 87.75 79 MET A N 1
ATOM 626 C CA . MET A 1 79 ? -12.337 4.854 7.717 1.00 87.75 79 MET A CA 1
ATOM 627 C C . MET A 1 79 ? -10.904 5.206 7.285 1.00 87.75 79 MET A C 1
ATOM 629 O O . MET A 1 79 ? -9.966 4.478 7.615 1.00 87.75 79 MET A O 1
ATOM 633 N N . VAL A 1 80 ? -10.724 6.314 6.557 1.00 88.69 80 VAL A N 1
ATOM 634 C CA . VAL A 1 80 ? -9.402 6.777 6.105 1.00 88.69 80 VAL A CA 1
ATOM 635 C C . VAL A 1 80 ? -8.515 7.140 7.295 1.00 88.69 80 VAL A C 1
ATOM 637 O O . VAL A 1 80 ? -7.352 6.745 7.321 1.00 88.69 80 VAL A O 1
ATOM 640 N N . ASP A 1 81 ? -9.044 7.825 8.306 1.00 87.00 81 ASP A N 1
ATOM 641 C CA . ASP A 1 81 ? -8.283 8.177 9.505 1.00 87.00 81 ASP A CA 1
ATOM 642 C C . ASP A 1 81 ? -7.904 6.946 10.338 1.00 87.00 81 ASP A C 1
ATOM 644 O O . ASP A 1 81 ? -6.762 6.846 10.789 1.00 87.00 81 ASP A O 1
ATOM 648 N N . ASN A 1 82 ? -8.768 5.935 10.444 1.00 85.50 82 ASN A N 1
ATOM 649 C CA . ASN A 1 82 ? -8.409 4.684 11.115 1.00 85.50 82 ASN A CA 1
ATOM 650 C C . ASN A 1 82 ? -7.303 3.911 10.381 1.00 85.50 82 ASN A C 1
ATOM 652 O O . ASN A 1 82 ? -6.389 3.397 11.023 1.00 85.50 82 ASN A O 1
ATOM 656 N N . LEU A 1 83 ? -7.298 3.903 9.044 1.00 88.38 83 LEU A N 1
ATOM 657 C CA . LEU A 1 83 ? -6.183 3.373 8.239 1.00 88.38 83 LEU A CA 1
ATOM 658 C C . LEU A 1 83 ? -4.849 4.102 8.495 1.00 88.38 83 LEU A C 1
ATOM 660 O O . LEU A 1 83 ? -3.771 3.546 8.256 1.00 88.38 83 LEU A O 1
ATOM 664 N N . ARG A 1 84 ? -4.896 5.354 8.955 1.00 86.88 84 ARG A N 1
ATOM 665 C CA . ARG A 1 84 ? -3.717 6.174 9.274 1.00 86.88 84 ARG A CA 1
ATOM 666 C C . ARG A 1 84 ? -3.236 5.935 10.702 1.00 86.88 84 ARG A C 1
ATOM 668 O O . ARG A 1 84 ? -2.028 5.810 10.907 1.00 86.88 84 ARG A O 1
ATOM 675 N N . GLU A 1 85 ? -4.161 5.841 11.654 1.00 85.12 85 GLU A N 1
ATOM 676 C CA . GLU A 1 85 ? -3.873 5.694 13.086 1.00 85.12 85 GLU A CA 1
ATOM 677 C C . GLU A 1 85 ? -3.534 4.253 13.500 1.00 85.12 85 GLU A C 1
ATOM 679 O O . GLU A 1 85 ? -2.723 4.050 14.408 1.00 85.12 85 GLU A O 1
ATOM 684 N N . ASP A 1 86 ? -4.126 3.243 12.855 1.00 85.56 86 ASP A N 1
ATOM 685 C CA . ASP A 1 86 ? -4.023 1.856 13.311 1.00 85.56 86 ASP A CA 1
ATOM 686 C C . ASP A 1 86 ? -2.776 1.145 12.756 1.00 85.56 86 ASP A C 1
ATOM 688 O O . ASP A 1 86 ? -2.709 0.687 11.613 1.00 85.56 86 ASP A O 1
ATOM 692 N N . HIS A 1 87 ? -1.750 1.028 13.601 1.00 85.75 87 HIS A N 1
ATOM 693 C CA . HIS A 1 87 ? -0.466 0.435 13.224 1.00 85.75 87 HIS A CA 1
ATOM 694 C C . HIS A 1 87 ? -0.581 -1.049 12.818 1.00 85.75 87 HIS A C 1
ATOM 696 O O . HIS A 1 87 ? 0.115 -1.494 11.902 1.00 85.75 87 HIS A O 1
ATOM 702 N N . LEU A 1 88 ? -1.458 -1.823 13.465 1.00 85.50 88 LEU A N 1
ATOM 703 C CA . LEU A 1 88 ? -1.632 -3.246 13.153 1.00 85.50 88 LEU A CA 1
ATOM 704 C C . LEU A 1 88 ? -2.269 -3.428 11.773 1.00 85.50 88 LEU A C 1
ATOM 706 O O . LEU A 1 88 ? -1.796 -4.235 10.977 1.00 85.50 88 LEU A O 1
ATOM 710 N N . THR A 1 89 ? -3.295 -2.641 11.471 1.00 88.19 89 THR A N 1
ATOM 711 C CA . THR A 1 89 ? -3.976 -2.578 10.177 1.00 88.19 89 THR A CA 1
ATOM 712 C C . THR A 1 89 ? -2.991 -2.225 9.077 1.00 88.19 89 THR A C 1
ATOM 714 O O . THR A 1 89 ? -2.920 -2.925 8.070 1.00 88.19 89 THR A O 1
ATOM 717 N N . ARG A 1 90 ? -2.147 -1.211 9.296 1.00 91.31 90 ARG A N 1
ATOM 718 C CA . ARG A 1 90 ? -1.097 -0.821 8.345 1.00 91.31 90 ARG A CA 1
ATOM 719 C C . ARG A 1 90 ? -0.066 -1.929 8.127 1.00 91.31 90 ARG A C 1
ATOM 721 O O . ARG A 1 90 ? 0.285 -2.209 6.983 1.00 91.31 90 ARG A O 1
ATOM 728 N N . CYS A 1 91 ? 0.376 -2.608 9.189 1.00 90.25 91 CYS A N 1
ATOM 729 C CA . CYS A 1 91 ? 1.284 -3.756 9.081 1.00 90.25 91 CYS A CA 1
ATOM 730 C C . CYS A 1 91 ? 0.659 -4.921 8.296 1.00 90.25 91 CYS A C 1
ATOM 732 O O . CYS A 1 91 ? 1.282 -5.437 7.369 1.00 90.25 91 CYS A O 1
ATOM 734 N N . ARG A 1 92 ? -0.588 -5.294 8.611 1.00 91.38 92 ARG A N 1
ATOM 735 C CA . ARG A 1 92 ? -1.333 -6.348 7.901 1.00 91.38 92 ARG A CA 1
ATOM 736 C C . ARG A 1 92 ? -1.552 -6.002 6.436 1.00 91.38 92 ARG A C 1
ATOM 738 O O . ARG A 1 92 ? -1.386 -6.858 5.570 1.00 91.38 92 ARG A O 1
ATOM 745 N N . LEU A 1 93 ? -1.887 -4.746 6.157 1.00 93.56 93 LEU A N 1
ATOM 746 C CA . LEU A 1 93 ? -2.059 -4.249 4.800 1.00 93.56 93 LEU A CA 1
ATOM 747 C C . LEU A 1 93 ? -0.743 -4.302 4.018 1.00 93.56 93 LEU A C 1
ATOM 749 O O . LEU A 1 93 ? -0.743 -4.706 2.857 1.00 93.56 93 LEU A O 1
ATOM 753 N N . PHE A 1 94 ? 0.381 -3.959 4.651 1.00 93.88 94 PHE A N 1
ATOM 754 C CA . PHE A 1 94 ? 1.700 -4.070 4.033 1.00 93.88 94 PHE A CA 1
ATOM 755 C C . PHE A 1 94 ? 2.034 -5.510 3.643 1.00 93.88 94 PHE A C 1
ATOM 757 O O . PHE A 1 94 ? 2.431 -5.742 2.504 1.00 93.88 94 PHE A O 1
ATOM 764 N N . GLU A 1 95 ? 1.867 -6.476 4.548 1.00 93.50 95 GLU A N 1
ATOM 765 C CA . GLU A 1 95 ? 2.144 -7.888 4.245 1.00 93.50 95 GLU A CA 1
ATOM 766 C C . GLU A 1 95 ? 1.204 -8.449 3.178 1.00 93.50 95 GLU A C 1
ATOM 768 O O . GLU A 1 95 ? 1.641 -9.146 2.263 1.00 93.50 95 GLU A O 1
ATOM 773 N N . TYR A 1 96 ? -0.079 -8.095 3.249 1.00 94.31 96 TYR A N 1
ATOM 774 C CA . TYR A 1 96 ? -1.056 -8.477 2.237 1.00 94.31 96 TYR A CA 1
ATOM 775 C C . TYR A 1 96 ? -0.655 -7.954 0.846 1.00 94.31 96 TYR A C 1
ATOM 777 O O . TYR A 1 96 ? -0.586 -8.723 -0.113 1.00 94.31 96 TYR A O 1
ATOM 785 N N . LEU A 1 97 ? -0.329 -6.662 0.736 1.00 96.00 97 LEU A N 1
ATOM 786 C CA . LEU A 1 97 ? 0.088 -6.049 -0.527 1.00 96.00 97 LEU A CA 1
ATOM 787 C C . LEU A 1 97 ? 1.463 -6.534 -0.990 1.00 96.00 97 LEU A C 1
ATOM 789 O O . LEU A 1 97 ? 1.720 -6.560 -2.190 1.00 96.00 97 LEU A O 1
ATOM 793 N N . GLN A 1 98 ? 2.341 -6.928 -0.067 1.00 95.69 98 GLN A N 1
ATOM 794 C CA . GLN A 1 98 ? 3.601 -7.579 -0.401 1.00 95.69 98 GLN A CA 1
ATOM 795 C C . GLN A 1 98 ? 3.355 -8.911 -1.108 1.00 95.69 98 GLN A C 1
ATOM 797 O O . GLN A 1 98 ? 3.904 -9.107 -2.188 1.00 95.69 98 GLN A O 1
ATOM 802 N N . GLY A 1 99 ? 2.483 -9.764 -0.561 1.00 92.75 99 GLY A N 1
ATOM 803 C CA . GLY A 1 99 ? 2.092 -11.015 -1.213 1.00 92.75 99 GLY A CA 1
ATOM 804 C C . GLY A 1 99 ? 1.488 -10.776 -2.597 1.00 92.75 99 GLY A C 1
ATOM 805 O O . GLY A 1 99 ? 1.950 -11.347 -3.575 1.00 92.75 99 GLY A O 1
ATOM 806 N N . LYS A 1 100 ? 0.547 -9.830 -2.715 1.00 94.75 100 LYS A N 1
ATOM 807 C CA . LYS A 1 100 ? -0.064 -9.483 -4.011 1.00 94.75 100 LYS A CA 1
ATOM 808 C C . LYS A 1 100 ? 0.927 -8.890 -5.015 1.00 94.75 100 LYS A C 1
ATOM 810 O O . LYS A 1 100 ? 0.749 -9.055 -6.218 1.00 94.75 100 LYS A O 1
ATOM 815 N N . LEU A 1 101 ? 1.964 -8.193 -4.549 1.00 96.25 101 LEU A N 1
ATOM 816 C CA . LEU A 1 101 ? 3.039 -7.715 -5.415 1.00 96.25 101 LEU A CA 1
ATOM 817 C C . LEU A 1 101 ? 3.928 -8.864 -5.895 1.00 96.25 101 LEU A C 1
ATOM 819 O O . LEU A 1 101 ? 4.356 -8.831 -7.044 1.00 96.25 101 LEU A O 1
ATOM 823 N N . ASP A 1 102 ? 4.215 -9.843 -5.039 1.00 95.75 102 ASP A N 1
ATOM 824 C CA . ASP A 1 102 ? 4.964 -11.033 -5.437 1.00 95.75 102 ASP A CA 1
ATOM 825 C C . ASP A 1 102 ? 4.156 -11.865 -6.454 1.00 95.75 102 ASP A C 1
ATOM 827 O O . ASP A 1 102 ? 4.702 -12.174 -7.512 1.00 95.75 102 ASP A O 1
ATOM 831 N N . ASP A 1 103 ? 2.848 -12.068 -6.238 1.00 94.44 103 ASP A N 1
ATOM 832 C CA . ASP A 1 103 ? 1.943 -12.704 -7.215 1.00 94.44 103 ASP A CA 1
ATOM 833 C C . ASP A 1 103 ? 1.957 -11.956 -8.564 1.00 94.44 103 ASP A C 1
ATOM 835 O O . ASP A 1 103 ? 2.153 -12.543 -9.624 1.00 94.44 103 ASP A O 1
ATOM 839 N N . LEU A 1 104 ? 1.824 -10.623 -8.539 1.00 94.88 104 LEU A N 1
ATOM 840 C CA . LEU A 1 104 ? 1.854 -9.791 -9.747 1.00 94.88 104 LEU A CA 1
ATOM 841 C C . LEU A 1 104 ? 3.186 -9.900 -10.510 1.00 94.88 104 LEU A C 1
ATOM 843 O O . LEU A 1 104 ? 3.208 -9.824 -11.739 1.00 94.88 104 LEU A O 1
ATOM 847 N N . ILE A 1 105 ? 4.306 -10.040 -9.797 1.00 94.25 105 ILE A N 1
ATOM 848 C CA . ILE A 1 105 ? 5.625 -10.236 -10.412 1.00 94.25 105 ILE A CA 1
ATOM 849 C C . ILE A 1 105 ? 5.701 -11.594 -11.115 1.00 94.25 105 ILE A C 1
ATOM 851 O O . ILE A 1 105 ? 6.382 -11.693 -12.136 1.00 94.25 105 ILE A O 1
ATOM 855 N N . GLU A 1 106 ? 5.047 -12.622 -10.580 1.00 93.75 106 GLU A N 1
ATOM 856 C CA . GLU A 1 106 ? 4.994 -13.949 -11.198 1.00 93.75 106 GLU A CA 1
ATOM 857 C C . GLU A 1 106 ? 4.065 -13.964 -12.418 1.00 93.75 106 GLU A C 1
ATOM 859 O O . GLU A 1 106 ? 4.457 -14.458 -13.478 1.00 93.75 106 GLU A O 1
ATOM 864 N N . ASP A 1 107 ? 2.886 -13.356 -12.299 1.00 93.00 107 ASP A N 1
ATOM 865 C CA . ASP A 1 107 ? 1.842 -13.396 -13.324 1.00 93.00 107 ASP A CA 1
ATOM 866 C C . ASP A 1 107 ? 2.100 -12.456 -14.509 1.00 93.00 107 ASP A C 1
ATOM 868 O O . ASP A 1 107 ? 1.812 -12.797 -15.658 1.00 93.00 107 ASP A O 1
ATOM 872 N N . SER A 1 108 ? 2.596 -11.242 -14.247 1.00 91.75 108 SER A N 1
ATOM 873 C CA . SER A 1 108 ? 2.760 -10.195 -15.265 1.00 91.75 108 SER A CA 1
ATOM 874 C C . SER A 1 108 ? 3.886 -9.224 -14.880 1.00 91.75 108 SER A C 1
ATOM 876 O O . SER A 1 108 ? 3.646 -8.040 -14.605 1.00 91.75 108 SER A O 1
ATOM 878 N N . PRO A 1 109 ? 5.154 -9.680 -14.855 1.00 90.50 109 PRO A N 1
ATOM 879 C CA . PRO A 1 109 ? 6.287 -8.836 -14.477 1.00 90.50 109 PRO A CA 1
ATOM 880 C C . PRO A 1 109 ? 6.438 -7.598 -15.374 1.00 90.50 109 PRO A C 1
ATOM 882 O O . PRO A 1 109 ? 6.869 -6.546 -14.905 1.00 90.50 109 PRO A O 1
ATOM 885 N N . GLU A 1 110 ? 6.065 -7.682 -16.651 1.00 89.81 110 GLU A N 1
ATOM 886 C CA . GLU A 1 110 ? 6.113 -6.577 -17.616 1.00 89.81 110 GLU A CA 1
ATOM 887 C C . GLU A 1 110 ? 5.178 -5.408 -17.276 1.00 89.81 110 GLU A C 1
ATOM 889 O O . GLU A 1 110 ? 5.397 -4.287 -17.744 1.00 89.81 110 GLU A O 1
ATOM 894 N N . SER A 1 111 ? 4.167 -5.640 -16.433 1.00 90.12 111 SER A N 1
ATOM 895 C CA . SER A 1 111 ? 3.259 -4.592 -15.960 1.00 90.12 111 SER A CA 1
ATOM 896 C C . SER A 1 111 ? 3.932 -3.617 -14.978 1.00 90.12 111 SER A C 1
ATOM 898 O O . SER A 1 111 ? 3.489 -2.470 -14.813 1.00 90.12 111 SER A O 1
ATOM 900 N N . LEU A 1 112 ? 5.039 -4.043 -14.361 1.00 91.12 112 LEU A N 1
ATOM 901 C CA . LEU A 1 112 ? 5.778 -3.298 -13.349 1.00 91.12 112 LEU A CA 1
ATOM 902 C C . LEU A 1 112 ? 6.986 -2.567 -13.935 1.00 91.12 112 LEU A C 1
ATOM 904 O O . LEU A 1 112 ? 7.658 -3.012 -14.866 1.00 91.12 112 LEU A O 1
ATOM 908 N N . ALA A 1 113 ? 7.331 -1.430 -13.330 1.00 88.81 113 ALA A N 1
ATOM 909 C CA . ALA A 1 113 ? 8.529 -0.708 -13.728 1.00 88.81 113 ALA A CA 1
ATOM 910 C C . ALA A 1 113 ? 9.794 -1.531 -13.421 1.00 88.81 113 ALA A C 1
ATOM 912 O O . ALA A 1 113 ? 9.942 -2.100 -12.337 1.00 88.81 113 ALA A O 1
ATOM 913 N N . SER A 1 114 ? 10.778 -1.490 -14.325 1.00 87.25 114 SER A N 1
ATOM 914 C CA . SER A 1 114 ? 12.037 -2.248 -14.205 1.00 87.25 114 SER A CA 1
ATOM 915 C C . SER A 1 114 ? 12.745 -2.078 -12.856 1.00 87.25 114 SER A C 1
ATOM 917 O O . SER A 1 114 ? 13.332 -3.019 -12.328 1.00 87.25 114 SER A O 1
ATOM 919 N N . ARG A 1 115 ? 12.659 -0.892 -12.240 1.00 86.69 115 ARG A N 1
ATOM 920 C CA . ARG A 1 115 ? 13.238 -0.630 -10.911 1.00 86.69 115 ARG A CA 1
ATOM 921 C C . ARG A 1 115 ? 12.584 -1.433 -9.787 1.00 86.69 115 ARG A C 1
ATOM 923 O O . ARG A 1 115 ? 13.279 -1.785 -8.835 1.00 86.69 115 ARG A O 1
ATOM 930 N N . VAL A 1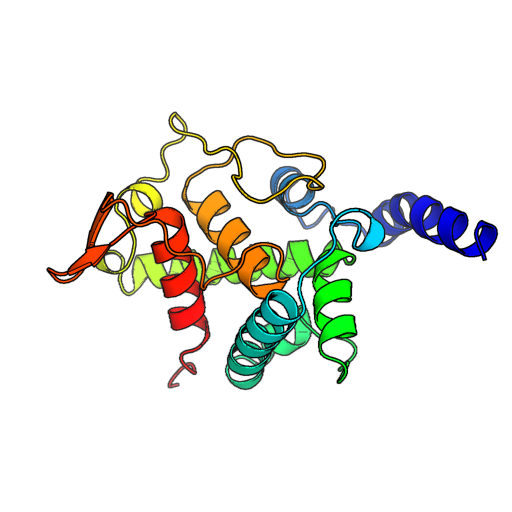 116 ? 11.284 -1.694 -9.877 1.00 90.69 116 VAL A N 1
ATOM 931 C CA . VAL A 1 116 ? 10.537 -2.499 -8.900 1.00 90.69 116 VAL A CA 1
ATOM 932 C C . VAL A 1 116 ? 10.926 -3.968 -9.036 1.00 90.69 116 VAL A C 1
ATOM 934 O O . VAL A 1 116 ? 11.252 -4.600 -8.031 1.00 90.69 116 VAL A O 1
ATOM 937 N N . LEU A 1 117 ? 11.034 -4.462 -10.273 1.00 89.44 117 LEU A N 1
ATOM 938 C CA . LEU A 1 117 ? 11.511 -5.818 -10.559 1.00 89.44 117 LEU A CA 1
ATOM 939 C C . LEU A 1 117 ? 12.930 -6.045 -10.022 1.00 89.44 117 LEU A C 1
ATOM 941 O O . LEU A 1 117 ? 13.150 -6.970 -9.239 1.00 89.44 117 LEU A O 1
ATOM 945 N N . LEU A 1 118 ? 13.866 -5.149 -10.371 1.00 90.19 118 LEU A N 1
ATOM 946 C CA . LEU A 1 118 ? 15.275 -5.221 -9.961 1.00 90.19 118 LEU A CA 1
ATOM 947 C C . LEU A 1 118 ? 15.470 -5.142 -8.443 1.00 90.19 118 LEU A C 1
ATOM 949 O O . LEU A 1 118 ? 16.419 -5.716 -7.919 1.00 90.19 118 LEU A O 1
ATOM 953 N N . ASN A 1 119 ? 14.626 -4.372 -7.749 1.00 91.00 119 ASN A N 1
ATOM 954 C CA . ASN A 1 119 ? 14.615 -4.233 -6.290 1.00 91.00 119 ASN A CA 1
ATOM 955 C C . ASN A 1 119 ? 16.002 -4.018 -5.633 1.00 91.00 119 ASN A C 1
ATOM 957 O O . ASN A 1 119 ? 16.288 -4.542 -4.556 1.00 91.00 119 ASN A O 1
ATOM 961 N N . SER A 1 120 ? 16.881 -3.255 -6.293 1.00 87.38 120 SER A N 1
ATOM 962 C CA . SER A 1 120 ? 18.302 -3.159 -5.930 1.00 87.38 120 SER A CA 1
ATOM 963 C C . SER A 1 120 ? 18.537 -2.644 -4.504 1.00 87.38 120 SER A C 1
ATOM 965 O O . SER A 1 120 ? 18.086 -1.555 -4.141 1.00 87.38 120 SER A O 1
ATOM 967 N N . ALA A 1 121 ? 19.333 -3.388 -3.727 1.00 83.50 121 ALA A N 1
ATOM 968 C CA . ALA A 1 121 ? 19.734 -3.017 -2.369 1.00 83.50 121 ALA A CA 1
ATOM 969 C C . ALA A 1 121 ? 20.611 -1.749 -2.313 1.00 83.50 121 ALA A C 1
ATOM 971 O O . ALA A 1 121 ? 20.605 -1.047 -1.307 1.00 83.50 121 ALA A O 1
ATOM 972 N N . GLY A 1 122 ? 21.331 -1.426 -3.395 1.00 84.94 122 GLY A N 1
ATOM 973 C CA . GLY A 1 122 ? 22.179 -0.231 -3.485 1.00 84.94 122 GLY A CA 1
ATOM 974 C C . GLY A 1 122 ? 21.436 1.048 -3.885 1.00 84.94 122 GLY A C 1
ATOM 975 O O . GLY A 1 122 ? 22.047 2.108 -3.959 1.00 84.94 122 GLY A O 1
ATOM 976 N N . ASN A 1 123 ? 20.130 0.972 -4.169 1.00 84.06 123 ASN A N 1
ATOM 977 C CA . ASN A 1 123 ? 19.348 2.096 -4.687 1.00 84.06 123 ASN A CA 1
ATOM 978 C C . ASN A 1 123 ? 18.062 2.316 -3.884 1.00 84.06 123 ASN A C 1
ATOM 980 O O . ASN A 1 123 ? 16.948 2.267 -4.420 1.00 84.06 123 ASN A O 1
ATOM 984 N N . LEU A 1 124 ? 18.242 2.541 -2.585 1.00 87.88 124 LEU A N 1
ATOM 985 C CA . LEU A 1 124 ? 17.143 2.767 -1.658 1.00 87.88 124 LEU A CA 1
ATOM 986 C C . LEU A 1 124 ? 16.425 4.096 -1.941 1.00 87.88 124 LEU A C 1
ATOM 988 O O . LEU A 1 124 ? 17.012 5.061 -2.436 1.00 87.88 124 LEU A O 1
ATOM 992 N N . LYS A 1 125 ? 15.135 4.130 -1.629 1.00 86.19 125 LYS A N 1
ATOM 993 C CA . LYS A 1 125 ? 14.205 5.228 -1.858 1.00 86.19 125 LYS A CA 1
ATOM 994 C C . LYS A 1 125 ? 13.858 5.878 -0.541 1.00 86.19 125 LYS A C 1
ATOM 996 O O . LYS A 1 125 ? 13.592 5.198 0.444 1.00 86.19 125 LYS A O 1
ATOM 1001 N N . SER A 1 126 ? 13.879 7.198 -0.552 1.00 79.56 126 SER A N 1
ATOM 1002 C CA . SER A 1 126 ? 13.251 7.983 0.492 1.00 79.56 126 SER A CA 1
ATOM 1003 C C . SER A 1 126 ? 11.809 8.241 0.071 1.00 79.56 126 SER A C 1
ATOM 1005 O O . SER A 1 126 ? 11.565 8.492 -1.114 1.00 79.56 126 SER A O 1
ATOM 1007 N N . PRO A 1 127 ? 10.866 8.174 1.009 1.00 70.00 127 PRO A N 1
ATOM 1008 C CA . PRO A 1 127 ? 9.495 8.531 0.721 1.00 70.00 127 PRO A CA 1
ATOM 1009 C C . PRO A 1 127 ? 9.383 10.014 0.381 1.00 70.00 127 PRO A C 1
ATOM 1011 O O . PRO A 1 127 ? 10.091 10.845 0.949 1.00 70.00 127 PRO A O 1
ATOM 1014 N N . ASN A 1 128 ? 8.529 10.330 -0.591 1.00 64.31 128 ASN A N 1
ATOM 1015 C CA . ASN A 1 128 ? 8.350 11.684 -1.118 1.00 64.31 128 ASN A CA 1
ATOM 1016 C C . ASN A 1 128 ? 6.965 12.285 -0.813 1.00 64.31 128 ASN A C 1
ATOM 1018 O O . ASN A 1 128 ? 6.603 13.305 -1.400 1.00 64.31 128 ASN A O 1
ATOM 1022 N N . PHE A 1 129 ? 6.193 11.658 0.075 1.00 63.41 129 PHE A N 1
ATOM 1023 C CA . PHE A 1 129 ? 4.900 12.154 0.552 1.00 63.41 129 PHE A CA 1
ATOM 1024 C C . PHE A 1 129 ? 5.100 13.228 1.642 1.00 63.41 129 PHE A C 1
ATOM 1026 O O . PHE A 1 129 ? 6.170 13.317 2.247 1.00 63.41 129 PHE A O 1
ATOM 1033 N N . LYS A 1 130 ? 4.105 14.110 1.829 1.00 52.97 130 LYS A N 1
ATOM 1034 C CA . LYS A 1 130 ? 4.191 15.309 2.689 1.00 52.97 130 LYS A CA 1
ATOM 1035 C C . LYS A 1 130 ? 4.522 14.987 4.163 1.00 52.97 130 LYS A C 1
ATOM 1037 O O . LYS A 1 130 ? 4.328 13.877 4.642 1.00 52.97 130 LYS A O 1
ATOM 1042 N N . GLN A 1 131 ? 5.047 16.013 4.843 1.00 45.19 131 GLN A N 1
ATOM 1043 C CA . GLN A 1 131 ? 5.487 16.062 6.246 1.00 45.19 131 GLN A CA 1
ATOM 1044 C C . GLN A 1 131 ? 4.502 15.389 7.218 1.00 45.19 131 GLN A C 1
ATOM 1046 O O . GLN A 1 131 ? 3.311 15.650 7.129 1.00 45.19 131 GLN A O 1
ATOM 1051 N N . GLY A 1 132 ? 5.023 14.584 8.154 1.00 47.91 132 GLY A N 1
ATOM 1052 C CA . GLY A 1 132 ? 4.264 13.960 9.253 1.00 47.91 132 GLY A CA 1
ATOM 1053 C C . GLY A 1 132 ? 4.431 12.442 9.382 1.00 47.91 132 GLY A C 1
ATOM 1054 O O . GLY A 1 132 ? 4.065 11.877 10.407 1.00 47.91 132 GLY A O 1
ATOM 1055 N N . TYR A 1 133 ? 5.053 11.791 8.394 1.00 52.94 133 TYR A N 1
ATOM 1056 C CA . TYR A 1 133 ? 5.591 10.439 8.554 1.00 52.94 133 TYR A CA 1
ATOM 1057 C C . TYR A 1 133 ? 6.837 10.501 9.439 1.00 52.94 133 TYR A C 1
ATOM 1059 O O . TYR A 1 133 ? 7.920 10.893 8.990 1.00 52.94 133 TYR A O 1
ATOM 1067 N N . TYR A 1 134 ? 6.680 10.155 10.710 1.00 43.25 134 TYR A N 1
ATOM 1068 C CA . TYR A 1 134 ? 7.817 9.850 11.567 1.00 43.25 134 TYR A CA 1
ATOM 1069 C C . TYR A 1 134 ? 8.437 8.515 11.091 1.00 43.25 134 TYR A C 1
ATOM 1071 O O . TYR A 1 134 ? 7.747 7.676 10.522 1.00 43.25 134 TYR A O 1
ATOM 1079 N N . GLY A 1 135 ? 9.767 8.381 11.178 1.00 54.47 135 GLY A N 1
ATOM 1080 C CA . GLY A 1 135 ? 10.426 7.075 11.009 1.00 54.47 135 GLY A CA 1
ATOM 1081 C C . GLY A 1 135 ? 10.881 6.644 9.607 1.00 54.47 135 GLY A C 1
ATOM 1082 O O . GLY A 1 135 ? 11.136 5.461 9.398 1.00 54.47 135 GLY A O 1
ATOM 1083 N N . VAL A 1 136 ? 11.042 7.539 8.625 1.00 59.94 136 VAL A N 1
ATOM 1084 C CA . VAL A 1 136 ? 11.272 7.086 7.238 1.00 59.94 136 VAL A CA 1
ATOM 1085 C C . VAL A 1 136 ? 12.684 6.562 6.943 1.00 59.94 136 VAL A C 1
ATOM 1087 O O . VAL A 1 136 ? 13.562 7.256 6.422 1.00 59.94 136 VAL A O 1
ATOM 1090 N N . GLU A 1 137 ? 12.873 5.272 7.235 1.00 72.38 137 GLU A N 1
ATOM 1091 C CA . GLU A 1 137 ? 13.972 4.464 6.724 1.00 72.38 137 GLU A CA 1
ATOM 1092 C C . GLU A 1 137 ? 13.977 4.482 5.190 1.00 72.38 137 GLU A C 1
ATOM 1094 O O . GLU A 1 137 ? 12.944 4.443 4.516 1.00 72.38 137 GLU A O 1
ATOM 1099 N N . LYS A 1 138 ? 15.180 4.497 4.609 1.00 84.56 138 LYS A N 1
ATOM 1100 C CA . LYS A 1 138 ? 15.308 4.275 3.172 1.00 84.56 138 LYS A CA 1
ATOM 1101 C C . LYS A 1 138 ? 14.847 2.853 2.842 1.00 84.56 138 LYS A C 1
ATOM 1103 O O . LYS A 1 138 ? 15.230 1.885 3.505 1.00 84.56 138 LYS A O 1
ATOM 1108 N N . MET A 1 139 ? 14.073 2.720 1.775 1.00 88.50 139 MET A N 1
ATOM 1109 C CA . MET A 1 139 ? 13.382 1.479 1.442 1.00 88.50 139 MET A CA 1
ATOM 1110 C C . MET A 1 139 ? 13.707 0.989 0.034 1.00 88.50 139 MET A C 1
ATOM 1112 O O . MET A 1 139 ? 14.089 1.765 -0.841 1.00 88.50 139 MET A O 1
ATOM 1116 N N . ARG A 1 140 ? 13.623 -0.314 -0.210 1.00 91.44 140 ARG A N 1
ATOM 1117 C CA . ARG A 1 140 ? 13.835 -0.857 -1.554 1.00 91.44 140 ARG A CA 1
ATOM 1118 C C . ARG A 1 140 ? 12.668 -0.474 -2.465 1.00 91.44 140 ARG A C 1
ATOM 1120 O O . ARG A 1 140 ? 11.630 -0.001 -2.017 1.00 91.44 140 ARG A O 1
ATOM 1127 N N . SER A 1 141 ? 12.832 -0.668 -3.772 1.00 92.44 141 SER A N 1
ATOM 1128 C CA . SER A 1 141 ? 11.817 -0.226 -4.739 1.00 92.44 141 SER A CA 1
ATOM 1129 C C . SER A 1 141 ? 10.473 -0.945 -4.575 1.00 92.44 141 SER A C 1
ATOM 1131 O O . SER A 1 141 ? 9.444 -0.309 -4.785 1.00 92.44 141 SER A O 1
ATOM 1133 N N . ARG A 1 142 ? 10.463 -2.224 -4.171 1.00 94.38 142 ARG A N 1
ATOM 1134 C CA . ARG A 1 142 ? 9.215 -2.954 -3.880 1.00 94.38 142 ARG A CA 1
ATOM 1135 C C . ARG A 1 142 ? 8.515 -2.414 -2.638 1.00 94.38 142 ARG A C 1
ATOM 1137 O O . ARG A 1 142 ? 7.353 -2.049 -2.714 1.00 94.38 142 ARG A O 1
ATOM 1144 N N . GLU A 1 143 ? 9.257 -2.244 -1.546 1.00 92.94 143 GLU A N 1
ATOM 1145 C CA . GLU A 1 143 ? 8.743 -1.636 -0.310 1.00 92.94 143 GLU A CA 1
ATOM 1146 C C . GLU A 1 143 ? 8.163 -0.251 -0.588 1.00 92.94 143 GLU A C 1
ATOM 1148 O O . GLU A 1 143 ? 7.041 0.039 -0.199 1.00 92.94 143 GLU A O 1
ATOM 1153 N N . TYR A 1 144 ? 8.874 0.570 -1.362 1.00 91.94 144 TYR A N 1
ATOM 1154 C CA . TYR A 1 144 ? 8.392 1.897 -1.725 1.00 91.94 144 TYR A CA 1
ATOM 1155 C C . TYR A 1 144 ? 7.098 1.877 -2.536 1.00 91.94 144 TYR A C 1
ATOM 1157 O O . TYR A 1 144 ? 6.251 2.750 -2.377 1.00 91.94 144 TYR A O 1
ATOM 1165 N N . THR A 1 145 ? 6.944 0.874 -3.396 1.00 93.44 145 THR A N 1
ATOM 1166 C CA . THR A 1 145 ? 5.724 0.678 -4.184 1.00 93.44 145 THR A CA 1
ATOM 1167 C C . THR A 1 145 ? 4.544 0.340 -3.275 1.00 93.44 145 THR A C 1
ATOM 1169 O O . THR A 1 145 ? 3.478 0.927 -3.430 1.00 93.44 145 THR A O 1
ATOM 1172 N N . ILE A 1 146 ? 4.750 -0.531 -2.283 1.00 94.50 146 ILE A N 1
ATOM 1173 C CA . ILE A 1 146 ? 3.723 -0.900 -1.298 1.00 94.50 146 ILE A CA 1
ATOM 1174 C C . ILE A 1 146 ? 3.359 0.300 -0.418 1.00 94.50 146 ILE A C 1
ATOM 1176 O O . ILE A 1 146 ? 2.182 0.606 -0.262 1.00 94.50 146 ILE A O 1
ATOM 1180 N N . VAL A 1 147 ? 4.350 1.037 0.099 1.00 91.62 147 VAL A N 1
ATOM 1181 C CA . VAL A 1 147 ? 4.092 2.240 0.909 1.00 91.62 147 VAL A CA 1
ATOM 1182 C C . VAL A 1 147 ? 3.306 3.279 0.103 1.00 91.62 147 VAL A C 1
ATOM 1184 O O . VAL A 1 147 ? 2.382 3.884 0.635 1.00 91.62 147 VAL A O 1
ATOM 1187 N N . LEU A 1 148 ? 3.619 3.466 -1.185 1.00 90.19 148 LEU A N 1
ATOM 1188 C CA . LEU A 1 148 ? 2.842 4.349 -2.060 1.00 90.19 148 LEU A CA 1
ATOM 1189 C C . LEU A 1 148 ? 1.408 3.856 -2.263 1.00 90.19 148 LEU A C 1
ATOM 1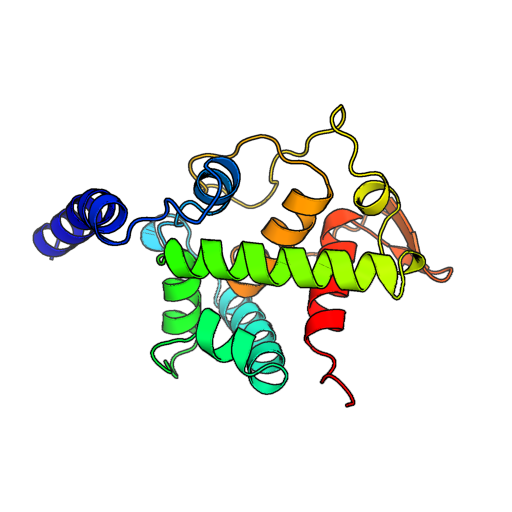191 O O . LEU A 1 148 ? 0.503 4.680 -2.262 1.00 90.19 148 LEU A O 1
ATOM 1195 N N . ALA A 1 149 ? 1.192 2.551 -2.429 1.00 92.69 149 ALA A N 1
ATOM 1196 C CA . ALA A 1 149 ? -0.149 1.984 -2.555 1.00 92.69 149 ALA A CA 1
ATOM 1197 C C . ALA A 1 149 ? -0.984 2.247 -1.288 1.00 92.69 149 ALA A C 1
ATOM 1199 O O . ALA A 1 149 ? -2.108 2.728 -1.384 1.00 92.69 149 ALA A O 1
ATOM 1200 N N . ILE A 1 150 ? -0.396 2.050 -0.104 1.00 92.69 150 ILE A N 1
ATOM 1201 C CA . ILE A 1 150 ? -1.039 2.365 1.181 1.00 92.69 150 ILE A CA 1
ATOM 1202 C C . ILE A 1 150 ? -1.305 3.867 1.306 1.00 92.69 150 ILE A C 1
ATOM 1204 O O . ILE A 1 150 ? -2.403 4.257 1.684 1.00 92.69 150 ILE A O 1
ATOM 1208 N N . ALA A 1 151 ? -0.356 4.717 0.911 1.00 89.25 151 ALA A N 1
ATOM 1209 C CA . ALA A 1 151 ? -0.541 6.167 0.939 1.00 89.25 151 ALA A CA 1
ATOM 1210 C C . ALA A 1 151 ? -1.676 6.648 0.010 1.00 89.25 151 ALA A C 1
ATOM 1212 O O . ALA A 1 151 ? -2.281 7.690 0.249 1.00 89.25 151 ALA A O 1
ATOM 1213 N N . MET A 1 152 ? -1.978 5.909 -1.063 1.00 89.75 152 MET A N 1
ATOM 1214 C CA . MET A 1 152 ? -3.153 6.172 -1.905 1.00 89.75 152 MET A CA 1
ATOM 1215 C C . MET A 1 152 ? -4.455 5.753 -1.210 1.00 89.75 152 MET A C 1
ATOM 1217 O O . MET A 1 152 ? -5.469 6.422 -1.376 1.00 89.75 152 MET A O 1
ATOM 1221 N N . MET A 1 153 ? -4.426 4.666 -0.434 1.00 91.44 153 MET A N 1
ATOM 1222 C CA . MET A 1 153 ? -5.574 4.154 0.327 1.00 91.44 153 MET A CA 1
ATOM 1223 C C . MET A 1 153 ? -5.873 4.973 1.587 1.00 91.44 153 MET A C 1
ATOM 1225 O O . MET A 1 153 ? -7.017 5.017 2.021 1.00 91.44 153 MET A O 1
ATOM 1229 N N . ASP A 1 154 ? -4.859 5.619 2.166 1.00 89.44 154 ASP A N 1
ATOM 1230 C CA . ASP A 1 154 ? -4.971 6.441 3.376 1.00 89.44 154 ASP A CA 1
ATOM 1231 C C . ASP A 1 154 ? -5.030 7.956 3.076 1.00 89.44 154 ASP A C 1
ATOM 1233 O O . ASP A 1 154 ? -5.025 8.785 3.982 1.00 89.44 154 ASP A O 1
ATOM 1237 N N . GLY A 1 155 ? -5.068 8.330 1.791 1.00 87.19 155 GLY A N 1
ATOM 1238 C CA . GLY A 1 155 ? -5.218 9.710 1.320 1.00 87.19 155 GLY A CA 1
ATOM 1239 C C . GLY A 1 155 ? -3.975 10.594 1.454 1.00 87.19 155 GLY A C 1
ATOM 1240 O O . GLY A 1 155 ? -3.962 11.717 0.935 1.00 87.19 155 GLY A O 1
ATOM 1241 N N . SER A 1 156 ? -2.897 10.101 2.067 1.00 84.06 156 SER A N 1
ATOM 1242 C CA . SER A 1 156 ? -1.640 10.844 2.233 1.00 84.06 156 SER A CA 1
ATOM 1243 C C . SER A 1 156 ? -0.883 11.053 0.916 1.00 84.06 156 SER A C 1
ATOM 1245 O O . SER A 1 156 ? 0.010 11.903 0.825 1.00 84.06 156 SER A O 1
ATOM 1247 N N . PHE A 1 157 ? -1.249 10.311 -0.131 1.00 80.62 157 PHE A N 1
ATOM 1248 C CA . PHE A 1 157 ? -0.792 10.514 -1.496 1.00 80.62 157 PHE A CA 1
ATOM 1249 C C . PHE A 1 157 ? -1.980 10.683 -2.447 1.00 80.62 157 PHE A C 1
ATOM 1251 O O . PHE A 1 157 ? -2.696 9.736 -2.762 1.00 80.62 157 PHE A O 1
ATOM 1258 N N . ASN A 1 158 ? -2.146 11.894 -2.979 1.00 70.12 158 ASN A N 1
ATOM 1259 C CA . ASN A 1 158 ? -3.188 12.164 -3.962 1.00 70.12 158 ASN A CA 1
ATOM 1260 C C . ASN A 1 158 ? -2.803 11.578 -5.337 1.00 70.12 158 ASN A C 1
ATOM 1262 O O . ASN A 1 158 ? -1.837 12.011 -5.980 1.00 70.12 158 ASN A O 1
ATOM 1266 N N . VAL A 1 159 ? -3.591 10.605 -5.805 1.00 62.50 159 VAL A N 1
ATOM 1267 C CA . VAL A 1 159 ? -3.393 9.943 -7.099 1.00 62.50 159 VAL A CA 1
ATOM 1268 C C . VAL A 1 159 ? -3.625 10.856 -8.293 1.00 62.50 159 VAL A C 1
ATOM 1270 O O . VAL A 1 159 ? -3.127 10.516 -9.356 1.00 62.50 159 VAL A O 1
ATOM 1273 N N . ASP A 1 160 ? -4.272 12.004 -8.172 1.00 62.81 160 ASP A N 1
ATOM 1274 C CA . ASP A 1 160 ? -4.553 12.907 -9.295 1.00 62.81 160 ASP A CA 1
ATOM 1275 C C . ASP A 1 160 ? -3.420 13.903 -9.562 1.00 62.81 160 ASP A C 1
ATOM 1277 O O . ASP A 1 160 ? -3.303 14.450 -10.660 1.00 62.81 160 ASP A O 1
ATOM 1281 N N . ILE A 1 161 ? -2.499 14.089 -8.610 1.00 63.66 161 ILE A N 1
ATOM 1282 C CA . ILE A 1 161 ? -1.338 14.970 -8.791 1.00 63.66 161 ILE A CA 1
ATOM 1283 C C . ILE A 1 161 ? -0.315 14.258 -9.672 1.00 63.66 161 ILE A C 1
ATOM 1285 O O . ILE A 1 161 ? 0.571 13.580 -9.165 1.00 63.66 161 ILE A O 1
ATOM 1289 N N . GLN A 1 162 ? -0.456 14.296 -10.997 1.00 57.09 162 GLN A N 1
ATOM 1290 C CA . GLN A 1 162 ? 0.500 13.674 -11.923 1.00 57.09 162 GLN A CA 1
ATOM 1291 C C . GLN A 1 162 ? 1.829 14.436 -11.988 1.00 57.09 162 GLN A C 1
ATOM 1293 O O . GLN A 1 162 ? 1.858 15.645 -12.213 1.00 57.09 162 GLN A O 1
ATOM 1298 N N . ASP A 1 163 ? 2.939 13.705 -11.847 1.00 62.09 163 ASP A N 1
ATOM 1299 C CA . ASP A 1 163 ? 4.238 14.214 -12.287 1.00 62.09 163 ASP A CA 1
ATOM 1300 C C . ASP A 1 163 ? 4.202 14.300 -13.818 1.00 62.09 163 ASP A C 1
ATOM 1302 O O . ASP A 1 163 ? 3.845 13.334 -14.497 1.00 62.09 163 ASP A O 1
ATOM 1306 N N . LYS A 1 164 ? 4.523 15.470 -14.369 1.00 67.50 164 LYS A N 1
ATOM 1307 C CA . LYS A 1 164 ? 4.510 15.709 -15.819 1.00 67.50 164 LYS A CA 1
ATOM 1308 C C . LYS A 1 164 ? 5.768 15.172 -16.507 1.00 67.50 164 LYS A C 1
ATOM 1310 O O . LYS A 1 164 ? 5.849 15.188 -17.730 1.00 67.50 164 LYS A O 1
ATOM 1315 N N . THR A 1 165 ? 6.744 14.699 -15.735 1.00 75.50 165 THR A N 1
ATOM 1316 C CA . THR A 1 165 ? 8.019 14.199 -16.245 1.00 75.50 165 THR A CA 1
ATOM 1317 C C . THR A 1 165 ? 7.896 12.739 -16.662 1.00 75.50 165 THR A C 1
ATOM 1319 O O . 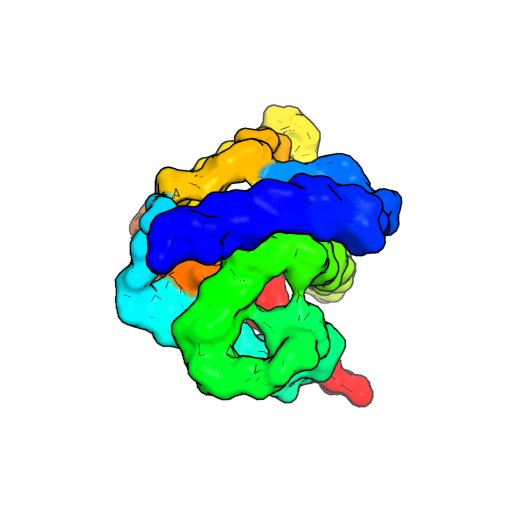THR A 1 165 ? 7.731 11.858 -15.816 1.00 75.50 165 THR A O 1
ATOM 1322 N N . VAL A 1 166 ? 8.051 12.460 -17.958 1.00 77.12 166 VAL A N 1
ATOM 1323 C CA . VAL A 1 166 ? 8.152 11.085 -18.462 1.00 77.12 166 VAL A CA 1
ATOM 1324 C C . VAL A 1 166 ? 9.392 10.425 -17.864 1.00 77.12 166 VAL A C 1
ATOM 1326 O O . VAL A 1 166 ? 10.510 10.919 -17.984 1.00 77.12 166 VAL A O 1
ATOM 1329 N N . THR A 1 167 ? 9.191 9.291 -17.204 1.00 78.50 167 THR A N 1
ATOM 1330 C CA . THR A 1 167 ? 10.264 8.533 -16.540 1.00 78.50 167 THR A CA 1
ATOM 1331 C C . THR A 1 167 ? 10.493 7.171 -17.173 1.00 78.50 167 THR A C 1
ATOM 1333 O O . THR A 1 167 ? 11.584 6.624 -17.038 1.00 78.50 167 THR A O 1
ATOM 1336 N N . HIS A 1 168 ? 9.480 6.603 -17.829 1.00 79.88 168 HIS A N 1
ATOM 1337 C CA . HIS A 1 168 ? 9.561 5.303 -18.482 1.00 79.88 168 HIS A CA 1
ATOM 1338 C C . HIS A 1 168 ? 8.442 5.121 -19.508 1.00 79.88 168 HIS A C 1
ATOM 1340 O O . HIS A 1 168 ? 7.544 5.954 -19.620 1.00 79.88 168 HIS A O 1
ATOM 1346 N N . TYR A 1 169 ? 8.511 4.007 -20.232 1.00 77.56 169 TYR A N 1
ATOM 1347 C CA . TYR A 1 169 ? 7.474 3.553 -21.145 1.00 77.56 169 TYR A CA 1
ATOM 1348 C C . TYR A 1 169 ? 6.912 2.223 -20.646 1.00 77.56 169 TYR A C 1
ATOM 1350 O O . TYR A 1 169 ? 7.679 1.354 -20.231 1.00 77.56 169 TYR A O 1
ATOM 1358 N N . ARG A 1 170 ? 5.588 2.070 -20.714 1.00 74.50 170 ARG A N 1
ATOM 1359 C CA . ARG A 1 170 ? 4.879 0.793 -20.538 1.00 74.50 170 ARG A CA 1
ATOM 1360 C C . ARG A 1 170 ? 3.827 0.668 -21.633 1.00 74.50 170 ARG A C 1
ATOM 1362 O O . ARG A 1 170 ? 3.104 1.631 -21.882 1.00 74.50 170 ARG A O 1
ATOM 1369 N N . ASP A 1 171 ? 3.773 -0.479 -22.305 1.00 75.75 171 ASP A N 1
ATOM 1370 C CA . ASP A 1 171 ? 2.856 -0.751 -23.427 1.00 75.75 171 ASP A CA 1
ATOM 1371 C C . ASP A 1 171 ? 2.923 0.301 -24.547 1.00 75.75 171 ASP A C 1
ATOM 1373 O O . ASP A 1 171 ? 1.909 0.719 -25.107 1.00 75.75 171 ASP A O 1
ATOM 1377 N N . GLY A 1 172 ? 4.127 0.811 -24.826 1.00 76.31 172 GLY A N 1
ATOM 1378 C CA . GLY A 1 172 ? 4.343 1.871 -25.816 1.00 76.31 172 GLY A CA 1
ATOM 1379 C C . GLY A 1 172 ? 3.792 3.246 -25.414 1.00 76.31 172 GLY A C 1
ATOM 1380 O O . GLY A 1 172 ? 3.764 4.149 -26.245 1.00 76.31 172 GLY A O 1
ATOM 1381 N N . ARG A 1 173 ? 3.363 3.430 -24.158 1.00 79.38 173 ARG A N 1
ATOM 1382 C CA . ARG A 1 173 ? 2.849 4.701 -23.630 1.00 79.38 173 ARG A CA 1
ATOM 1383 C C . ARG A 1 173 ? 3.838 5.327 -22.660 1.00 79.38 173 ARG A C 1
ATOM 1385 O O . ARG A 1 173 ? 4.426 4.631 -21.832 1.00 79.38 173 ARG A O 1
ATOM 1392 N N . GLU A 1 174 ? 3.980 6.645 -22.743 1.00 84.62 174 GLU A N 1
ATOM 1393 C CA . GLU A 1 174 ? 4.746 7.435 -21.781 1.00 84.62 174 GLU A CA 1
ATOM 1394 C C . GLU A 1 174 ? 4.129 7.337 -20.380 1.00 84.62 174 GLU A C 1
ATOM 1396 O O . GLU A 1 174 ? 2.909 7.413 -20.206 1.00 84.62 174 GLU A O 1
ATOM 1401 N N . ARG A 1 175 ? 4.981 7.160 -19.367 1.00 79.75 175 ARG A N 1
ATOM 1402 C CA . ARG A 1 175 ? 4.586 7.059 -17.960 1.00 79.75 175 ARG A CA 1
ATOM 1403 C C . ARG A 1 175 ? 5.511 7.881 -17.068 1.00 79.75 175 ARG A C 1
ATOM 1405 O O . ARG A 1 175 ? 6.733 7.927 -17.250 1.00 79.75 175 ARG A O 1
ATOM 1412 N N . SER A 1 176 ? 4.933 8.465 -16.026 1.00 78.25 176 SER A N 1
ATOM 1413 C CA . SER A 1 176 ? 5.633 9.300 -15.046 1.00 78.25 176 SER A CA 1
ATOM 1414 C C . SER A 1 176 ? 5.622 8.644 -13.668 1.00 78.25 176 SER A C 1
ATOM 1416 O O . SER A 1 176 ? 4.621 8.058 -13.264 1.00 78.25 176 SER A O 1
ATOM 1418 N N . GLY A 1 177 ? 6.733 8.748 -12.935 1.00 83.25 177 GLY A N 1
ATOM 1419 C CA . GLY A 1 177 ? 6.882 8.179 -11.595 1.00 83.25 177 GLY A CA 1
ATOM 1420 C C . GLY A 1 177 ? 6.773 6.648 -11.542 1.00 83.25 177 GLY A C 1
ATOM 1421 O O . GLY A 1 177 ? 5.774 6.123 -11.067 1.00 83.25 177 GLY A O 1
ATOM 1422 N N . MET A 1 178 ? 7.829 5.933 -11.952 1.00 87.56 178 MET A N 1
ATOM 1423 C CA . MET A 1 178 ? 7.925 4.455 -11.963 1.00 87.56 178 MET A CA 1
ATOM 1424 C C . MET A 1 178 ? 7.269 3.730 -10.769 1.00 87.56 178 MET A C 1
ATOM 1426 O O . MET A 1 178 ? 6.505 2.790 -10.969 1.00 87.56 178 MET A O 1
ATOM 1430 N N . HIS A 1 179 ? 7.559 4.141 -9.529 1.00 89.06 179 HIS A N 1
ATOM 1431 C CA . HIS A 1 179 ? 7.034 3.479 -8.323 1.00 89.06 179 HIS A CA 1
ATOM 1432 C C . HIS A 1 179 ? 5.557 3.760 -8.082 1.00 89.06 179 HIS A C 1
ATOM 1434 O O . HIS A 1 179 ? 4.823 2.870 -7.680 1.00 89.06 179 HIS A O 1
ATOM 1440 N N . ARG A 1 180 ? 5.107 4.980 -8.376 1.00 87.44 180 ARG A N 1
ATOM 1441 C CA . ARG A 1 180 ? 3.693 5.345 -8.292 1.00 87.44 180 ARG A CA 1
ATOM 1442 C C . ARG A 1 180 ? 2.879 4.594 -9.334 1.00 87.44 180 ARG A C 1
ATOM 1444 O O . ARG A 1 180 ? 1.800 4.103 -9.034 1.00 87.44 180 ARG A O 1
ATOM 1451 N N . ASP A 1 181 ? 3.385 4.534 -10.557 1.00 88.69 181 ASP A N 1
ATOM 1452 C CA . ASP A 1 181 ? 2.729 3.795 -11.626 1.00 88.69 181 ASP A CA 1
ATOM 1453 C C . ASP A 1 181 ? 2.666 2.296 -11.290 1.00 88.69 181 ASP A C 1
ATOM 1455 O O . ASP A 1 181 ? 1.618 1.685 -11.447 1.00 88.69 181 ASP A O 1
ATOM 1459 N N . SER A 1 182 ? 3.725 1.740 -10.693 1.00 92.50 182 SER A N 1
ATOM 1460 C CA . SER A 1 182 ? 3.713 0.366 -10.168 1.00 92.50 182 SER A CA 1
ATOM 1461 C C . SER A 1 182 ? 2.728 0.178 -9.004 1.00 92.50 182 SER A C 1
ATOM 1463 O O . SER A 1 182 ? 2.065 -0.848 -8.935 1.00 92.50 182 SER A O 1
ATOM 1465 N N . ALA A 1 183 ? 2.582 1.166 -8.114 1.00 92.94 183 ALA A N 1
ATOM 1466 C CA . ALA A 1 183 ? 1.618 1.113 -7.013 1.00 92.94 183 ALA A CA 1
ATOM 1467 C C . ALA A 1 183 ? 0.176 1.102 -7.535 1.00 92.94 183 ALA A C 1
ATOM 1469 O O . ALA A 1 183 ? -0.654 0.348 -7.043 1.00 92.94 183 ALA A O 1
ATOM 1470 N N . ARG A 1 184 ? -0.111 1.878 -8.587 1.00 91.31 184 ARG A N 1
ATOM 1471 C CA . ARG A 1 184 ? -1.409 1.837 -9.271 1.00 91.31 184 ARG A CA 1
ATOM 1472 C C . ARG A 1 184 ? -1.674 0.482 -9.907 1.00 91.31 184 ARG A C 1
ATOM 1474 O O . ARG A 1 184 ? -2.757 -0.044 -9.714 1.00 91.31 184 ARG A O 1
ATOM 1481 N N . VAL A 1 185 ? -0.693 -0.093 -10.606 1.00 93.19 185 VAL A N 1
ATOM 1482 C CA . VAL A 1 185 ? -0.842 -1.441 -11.178 1.00 93.19 185 VAL A CA 1
ATOM 1483 C C . VAL A 1 185 ? -1.086 -2.476 -10.087 1.00 93.19 185 VAL A C 1
ATOM 1485 O O . VAL A 1 185 ? -1.935 -3.337 -10.270 1.00 93.19 185 VAL A O 1
ATOM 1488 N N . LEU A 1 186 ? -0.412 -2.370 -8.940 1.00 95.25 186 LEU A N 1
ATOM 1489 C CA . LEU A 1 186 ? -0.675 -3.242 -7.797 1.00 95.25 186 LEU A CA 1
ATOM 1490 C C . LEU A 1 186 ? -2.125 -3.109 -7.309 1.00 95.25 186 LEU A C 1
ATOM 1492 O O . LEU A 1 186 ? -2.804 -4.116 -7.148 1.00 95.25 186 LEU A O 1
ATOM 1496 N N . LEU A 1 187 ? -2.634 -1.889 -7.125 1.00 93.75 187 LEU A N 1
ATOM 1497 C CA . LEU A 1 187 ? -4.030 -1.680 -6.721 1.00 93.75 187 LEU A CA 1
ATOM 1498 C C . LEU A 1 187 ? -5.021 -2.143 -7.806 1.00 93.75 187 LEU A C 1
ATOM 1500 O O . LEU A 1 187 ? -6.050 -2.725 -7.489 1.00 93.75 187 LEU A O 1
ATOM 1504 N N . GLU A 1 188 ? -4.714 -1.947 -9.090 1.00 92.50 188 GLU A N 1
ATOM 1505 C CA . GLU A 1 188 ? -5.503 -2.474 -10.215 1.00 92.50 188 GLU A CA 1
ATOM 1506 C C . GLU A 1 188 ? -5.475 -4.006 -10.286 1.00 92.50 188 GLU A C 1
ATOM 1508 O O . GLU A 1 188 ? -6.443 -4.620 -10.723 1.00 92.50 188 GLU A O 1
ATOM 1513 N N . TYR A 1 189 ? -4.371 -4.633 -9.889 1.00 92.62 189 TYR A N 1
ATOM 1514 C CA . TYR A 1 189 ? -4.251 -6.082 -9.801 1.00 92.62 189 TYR A CA 1
ATOM 1515 C C . TYR A 1 189 ? -5.112 -6.622 -8.659 1.00 92.62 189 TYR A C 1
ATOM 1517 O O . TYR A 1 189 ? -5.916 -7.518 -8.881 1.00 92.62 189 TYR A O 1
ATOM 1525 N N . VAL A 1 190 ? -5.033 -5.998 -7.481 1.00 91.25 190 VAL A N 1
ATOM 1526 C CA . VAL A 1 190 ? -5.854 -6.339 -6.308 1.00 91.25 190 VAL A CA 1
ATOM 1527 C C . VAL A 1 190 ? -7.346 -6.074 -6.543 1.00 91.25 190 VAL A C 1
ATOM 1529 O O . VAL A 1 190 ? -8.191 -6.778 -6.003 1.00 91.25 190 VAL A O 1
ATOM 1532 N N . SER A 1 191 ? -7.698 -5.073 -7.357 1.00 87.00 191 SER A N 1
ATOM 1533 C CA . SER A 1 191 ? -9.100 -4.761 -7.658 1.00 87.00 191 SER A CA 1
ATOM 1534 C C . SER A 1 191 ? -9.748 -5.742 -8.625 1.00 87.00 191 SER A C 1
ATOM 1536 O O . SER A 1 191 ? -10.978 -5.794 -8.699 1.00 87.00 191 SER A O 1
ATOM 1538 N N . LYS A 1 192 ? -8.964 -6.515 -9.383 1.00 83.75 192 LYS A N 1
ATOM 1539 C CA . LYS A 1 192 ? -9.515 -7.575 -10.221 1.00 83.75 192 LYS A CA 1
ATOM 1540 C C . LYS A 1 192 ? -9.980 -8.682 -9.291 1.00 83.75 192 LYS A C 1
ATOM 1542 O O . LYS A 1 192 ? -9.189 -9.276 -8.574 1.00 83.75 192 LYS A O 1
ATOM 1547 N N . ARG A 1 193 ? -11.283 -8.947 -9.314 1.00 59.78 193 ARG A N 1
ATOM 1548 C CA . ARG A 1 193 ? -11.867 -10.112 -8.654 1.00 59.78 193 ARG A CA 1
ATOM 1549 C C . ARG A 1 193 ? -11.100 -11.346 -9.129 1.00 59.78 193 ARG A C 1
ATOM 1551 O O . ARG A 1 193 ? -10.989 -11.529 -10.345 1.00 59.78 193 ARG A O 1
ATOM 1558 N N . ASP A 1 194 ? -10.585 -12.150 -8.200 1.00 52.56 194 ASP A N 1
ATOM 1559 C CA . ASP A 1 194 ? -10.051 -13.473 -8.518 1.00 52.56 194 ASP A CA 1
ATOM 1560 C C . ASP A 1 194 ? -11.159 -14.214 -9.286 1.00 52.56 194 ASP A C 1
ATOM 1562 O O . ASP A 1 194 ? -12.197 -14.572 -8.729 1.00 52.56 194 ASP A O 1
ATOM 1566 N N . ASN A 1 195 ? -11.009 -14.336 -10.607 1.00 34.31 195 ASN A N 1
ATOM 1567 C CA . ASN A 1 195 ? -11.904 -15.128 -11.443 1.00 34.31 195 ASN A CA 1
ATOM 1568 C C . ASN A 1 195 ? -11.532 -16.599 -11.237 1.00 34.31 195 ASN A C 1
ATOM 1570 O O . ASN A 1 195 ? -10.924 -17.204 -12.118 1.00 34.31 195 ASN A O 1
ATOM 1574 N N . TYR A 1 196 ? -11.868 -17.146 -10.070 1.00 35.22 196 TYR A N 1
ATOM 1575 C CA . TYR A 1 196 ? -11.871 -18.582 -9.800 1.00 35.22 196 TYR A CA 1
ATOM 1576 C C . TYR A 1 196 ? -13.125 -18.973 -9.023 1.00 35.22 196 TYR A C 1
ATOM 1578 O O . TYR A 1 196 ? -13.401 -18.356 -7.971 1.00 35.22 196 TYR A O 1
#

Organism: NCBI:txid2841264

pLDDT: mean 79.06, std 16.16, range [27.45, 96.25]

Foldseek 3Di:
DVVVVVVVVVVVVVVCVVVPPVVFDPVLLLLLPAFDCVVPPFDPLLLVQLLVLLVLLCVQDVVSVCLQCVPVDPDSLVSLNCLRGPSVSSSVLLVVLLVLLVVCCVPPVLQAFPQLVCQDPVDFDFDDFDPGSPRTDTGTLVSNLSSLLSCSNSSSDDLVPADPDFDDDGPNDTHGDRSNSRNVVSSVSSSPRPPD

Sequence (196 aa):
MKLLIANRWATLEQWQKENDLKEFSERTRKLMEPINPELVELSENSIESAGGVVGILSSNDPKLGEIVNPERIFDTTEMVDNLREDHLTRCRLFEYLQGKLDDLIEDSPESLASRVLLNSAGNLKSPNFKQGYYGVEKMRSREYTIVLAIAMMDGSFNVDIQDKTVTHYRDGRERSGMHRDSARVLLEYVSKRDNY

Secondary structure (DSSP, 8-state):
-HHHHHHHHHHHHHHHHHTTGGGS-HHHHHHTPPP-GGGSPPPHHHHHHHHHHHHHHHHH-HHHHHHH-TT----HHHHHHHHHH-HHHHHHHHHHHHHHHHHHHHH-GGGS-HHHHH--TTS-B---S-TT-TT---B-HHHHHHHHHHHHHSSSS-TT----S--EEETTEEES-HHHHHHHHHHHHHHS----